Protein AF-M2AM01-F1 (afdb_monomer_lite)

Radius of gyration: 22.74 Å; chains: 1; bounding box: 69×34×62 Å

Sequence (206 aa):
MRKTTKTSKRSGQQGDDDRTKRVKARKQLRDWLTRFGKDEIKLQTEEDVKQQASHLVSLVRETHSRSSSAAHRRFKEIAAAVDDQIGLIDQSEKHMKMLFERLIRAADAEVDFKCPWDHLLMELERKPRQLTVARALWDANKDLSAEWTIPLGDFVYKVWGRDFVKTSKIRPVICKLAKFINERGVGLKIKVHDSEGVHRIDCKLT

Secondary structure (DSSP, 8-state):
---------HHHHHHHHHHHHHHHHHHHHHHHHHHHHTT-S---SHHHHHHHHHHHHHHHHHHTTT-HHHHHHHHHHHHHHHHTTTTTSSS-HHHHHHHHHHHHHHHHHTTT-S-TTGGGTGGGTT-HHHHHHHHHHHHT-TT--SEEEEEHHHHHHHHHSSS---HHHHHHHHHHHHHHHHTTT--EEEEEEEETTEEEEEEEE-

pLDDT: mean 85.24, std 14.07, range [37.03, 96.75]

Foldseek 3Di:
DDDDDDDDDPPPVVVVVLVVQLVVLVVVLVVVLVCVLVVVQAQPDLVSLVVVLVSNLVSLCSNQ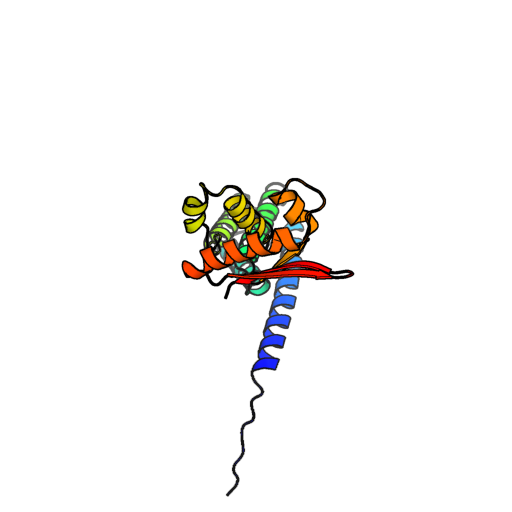VQFLLSSLVVLQVVLVSLVVCQVVHPYDNVSSVSSSVSSNVSSVVSPPLDPPCPVVLVVCPVVVLLSQLSCLVCVQPSRSGQKDKFAQQSSCCSRPVDRDDDVVVVVVSVVVSCVVCVVVPWQKDWDADDDVPDGMIMIHTD

Structure (mmCIF, N/CA/C/O backbone):
data_AF-M2AM01-F1
#
_entry.id   AF-M2AM01-F1
#
loop_
_atom_site.group_PDB
_atom_site.id
_atom_site.type_symbol
_atom_site.label_atom_id
_atom_site.label_alt_id
_atom_site.label_comp_id
_atom_site.label_asym_id
_atom_site.label_entity_id
_atom_site.label_seq_id
_atom_site.pdbx_PDB_ins_code
_atom_site.Cartn_x
_atom_site.Cartn_y
_atom_site.Cartn_z
_atom_site.occupancy
_atom_site.B_iso_or_equiv
_atom_site.auth_seq_id
_atom_site.auth_comp_id
_atom_site.auth_asym_id
_atom_site.auth_atom_id
_atom_site.pdbx_PDB_model_num
ATOM 1 N N . MET A 1 1 ? -47.008 -8.151 -33.195 1.00 38.75 1 MET A N 1
ATOM 2 C CA . MET A 1 1 ? -45.843 -8.694 -32.458 1.00 38.75 1 MET A CA 1
ATOM 3 C C . MET A 1 1 ? -44.890 -7.554 -32.103 1.00 38.75 1 MET A C 1
ATOM 5 O O . MET A 1 1 ? -44.242 -7.025 -32.993 1.00 38.75 1 MET A O 1
ATOM 9 N N . ARG A 1 2 ? -44.839 -7.120 -30.836 1.00 37.03 2 ARG A N 1
ATOM 10 C CA . ARG A 1 2 ? -43.864 -6.121 -30.356 1.00 37.03 2 ARG A CA 1
ATOM 11 C C . ARG A 1 2 ? -42.691 -6.856 -29.705 1.00 37.03 2 ARG A C 1
ATOM 13 O O . ARG A 1 2 ? -42.877 -7.490 -28.674 1.00 37.03 2 ARG A O 1
ATOM 20 N N . LYS A 1 3 ? -41.500 -6.777 -30.303 1.00 42.16 3 LYS A N 1
ATOM 21 C CA . LYS A 1 3 ? -40.235 -7.139 -29.646 1.00 42.16 3 LYS A CA 1
ATOM 22 C C . LYS A 1 3 ? -39.658 -5.873 -29.018 1.00 42.16 3 LYS A C 1
ATOM 24 O O . LYS A 1 3 ? -39.206 -4.987 -29.730 1.00 42.16 3 LYS A O 1
ATOM 29 N N . THR A 1 4 ? -39.690 -5.781 -27.693 1.00 38.41 4 THR A N 1
ATOM 30 C CA . THR A 1 4 ? -38.914 -4.794 -26.935 1.00 38.41 4 THR A CA 1
ATOM 31 C C . THR A 1 4 ? -37.532 -5.362 -26.647 1.00 38.41 4 THR A C 1
ATOM 33 O O . THR A 1 4 ? -37.384 -6.297 -25.860 1.00 38.41 4 THR A O 1
ATOM 36 N N . THR A 1 5 ? -36.517 -4.790 -27.281 1.00 38.47 5 THR A N 1
ATOM 37 C CA . THR A 1 5 ? -35.102 -5.044 -27.011 1.00 38.47 5 THR A CA 1
ATOM 38 C C . THR A 1 5 ? -34.698 -4.274 -25.749 1.00 38.47 5 THR A C 1
ATOM 40 O O . THR A 1 5 ? -34.723 -3.046 -25.732 1.00 38.47 5 THR A O 1
ATOM 43 N N . LYS A 1 6 ? -34.343 -4.984 -24.669 1.00 43.34 6 LYS A N 1
ATOM 44 C CA . LYS A 1 6 ? -33.698 -4.407 -23.476 1.00 43.34 6 LYS A CA 1
ATOM 45 C C . LYS A 1 6 ? -32.230 -4.124 -23.803 1.00 43.34 6 LYS A C 1
ATOM 47 O O . LYS A 1 6 ? -31.396 -5.024 -23.743 1.00 43.34 6 LYS A O 1
ATOM 52 N N . THR A 1 7 ? -31.907 -2.882 -24.143 1.00 39.19 7 THR A N 1
ATOM 53 C CA . THR A 1 7 ? -30.524 -2.429 -24.321 1.00 39.19 7 THR A CA 1
ATOM 54 C C . THR A 1 7 ? -29.899 -2.052 -22.976 1.00 39.19 7 THR A C 1
ATOM 56 O O . THR A 1 7 ? -30.295 -1.096 -22.315 1.00 39.19 7 THR A O 1
ATOM 59 N N . SER A 1 8 ? -28.932 -2.882 -22.581 1.00 48.72 8 SER A N 1
ATOM 60 C CA . SER A 1 8 ? -27.730 -2.605 -21.784 1.00 48.72 8 SER A CA 1
ATOM 61 C C . SER A 1 8 ? -27.538 -1.157 -21.284 1.00 48.72 8 SER A C 1
ATOM 63 O O . SER A 1 8 ? -27.202 -0.265 -22.059 1.00 48.72 8 SER A O 1
ATOM 65 N N . LYS A 1 9 ? -27.688 -0.938 -19.967 1.00 40.75 9 LYS A N 1
ATOM 66 C CA . LYS A 1 9 ? -27.331 0.314 -19.251 1.00 40.75 9 LYS A CA 1
ATOM 67 C C . LYS A 1 9 ? -26.493 0.099 -17.973 1.00 40.75 9 LYS A C 1
ATOM 69 O O . LYS A 1 9 ? -26.302 1.024 -17.196 1.00 40.75 9 LYS A O 1
ATOM 74 N N . ARG A 1 10 ? -25.992 -1.115 -17.713 1.00 49.16 10 ARG A N 1
ATOM 75 C CA . ARG A 1 10 ? -25.557 -1.515 -16.356 1.00 49.16 10 ARG A CA 1
ATOM 76 C C . ARG A 1 10 ? -24.123 -1.130 -15.955 1.00 49.16 10 ARG A C 1
ATOM 78 O O . ARG A 1 10 ? -23.871 -0.980 -14.768 1.00 49.16 10 ARG A O 1
ATOM 85 N N . SER A 1 11 ? -23.195 -0.947 -16.895 1.00 46.88 11 SER A N 1
ATOM 86 C CA . SER A 1 11 ? -21.769 -0.750 -16.566 1.00 46.88 11 SER A CA 1
ATOM 87 C C . SER A 1 11 ? -21.398 0.682 -16.154 1.00 46.88 11 SER A C 1
ATOM 89 O O . SER A 1 11 ? -20.508 0.854 -15.327 1.00 46.88 11 SER A O 1
ATOM 91 N N . GLY A 1 12 ? -22.084 1.704 -16.681 1.00 45.62 12 GLY A N 1
ATOM 92 C CA . GLY A 1 12 ? -21.829 3.113 -16.336 1.00 45.62 12 GLY A CA 1
ATOM 93 C C . GLY A 1 12 ? -22.361 3.508 -14.954 1.00 45.62 12 GLY A C 1
ATOM 94 O O . GLY A 1 12 ? -21.645 4.127 -14.175 1.00 45.62 12 GLY A O 1
ATOM 95 N N . GLN A 1 13 ? -23.578 3.068 -14.612 1.00 53.41 13 GLN A N 1
ATOM 96 C CA . GLN A 1 13 ? -24.197 3.355 -13.308 1.00 53.41 13 GLN A CA 1
ATOM 97 C C . GLN A 1 13 ? -23.422 2.740 -12.137 1.00 53.41 13 GLN A C 1
ATOM 99 O O . GLN A 1 13 ? -23.226 3.392 -11.119 1.00 53.41 13 GLN A O 1
ATOM 104 N N . GLN A 1 14 ? -22.909 1.517 -12.297 1.00 50.94 14 GLN A N 1
ATOM 105 C CA . GLN A 1 14 ? -22.174 0.833 -11.231 1.00 50.94 14 GLN A CA 1
ATOM 106 C C . GLN A 1 14 ? -20.832 1.519 -10.903 1.00 50.94 14 GLN A C 1
ATOM 108 O O . GLN A 1 14 ? -20.429 1.578 -9.744 1.00 50.94 14 GLN A O 1
ATOM 113 N N . GLY A 1 15 ? -20.159 2.096 -11.907 1.00 55.88 15 GLY A N 1
ATOM 114 C CA . GLY A 1 15 ? -18.921 2.855 -11.707 1.00 55.88 15 GLY A CA 1
ATOM 115 C C . GLY A 1 15 ? -19.125 4.189 -10.976 1.00 55.88 15 GLY A C 1
ATOM 116 O O . GLY A 1 15 ? -18.291 4.560 -10.142 1.00 55.88 15 GLY A O 1
ATOM 117 N N . ASP A 1 16 ? -20.231 4.883 -11.255 1.00 64.31 16 ASP A N 1
ATOM 118 C CA . ASP A 1 16 ? -20.599 6.135 -10.580 1.00 64.31 16 ASP A CA 1
ATOM 119 C C . ASP A 1 16 ? -21.075 5.899 -9.137 1.00 64.31 16 ASP A C 1
ATOM 121 O O . ASP A 1 16 ? -20.702 6.656 -8.230 1.00 64.31 16 ASP A O 1
ATOM 125 N N . ASP A 1 17 ? -21.793 4.802 -8.888 1.00 71.38 17 ASP A N 1
ATOM 126 C CA . ASP A 1 17 ? -22.219 4.401 -7.543 1.00 71.38 17 ASP A CA 1
ATOM 127 C C . ASP A 1 17 ? -21.016 4.051 -6.648 1.00 71.38 17 ASP A C 1
ATOM 129 O O . ASP A 1 17 ? -20.905 4.551 -5.524 1.00 71.38 17 ASP A O 1
ATOM 133 N N . ASP A 1 18 ? -20.052 3.273 -7.155 1.00 68.56 18 ASP A N 1
ATOM 134 C CA . ASP A 1 18 ? -18.827 2.905 -6.424 1.00 68.56 18 ASP A CA 1
ATOM 135 C C . ASP A 1 18 ? -17.913 4.110 -6.156 1.00 68.56 18 ASP A C 1
ATOM 137 O O . ASP A 1 18 ? -17.186 4.176 -5.156 1.00 68.56 18 ASP A O 1
ATOM 141 N N . ARG A 1 19 ? -17.907 5.097 -7.057 1.00 72.62 19 ARG A N 1
ATOM 142 C CA . ARG A 1 19 ? -17.187 6.357 -6.839 1.00 72.62 19 ARG A CA 1
ATOM 143 C C . ARG A 1 19 ? -17.851 7.183 -5.740 1.00 72.62 19 ARG A C 1
ATOM 145 O O . ARG A 1 19 ? -17.149 7.670 -4.853 1.00 72.62 19 ARG A O 1
ATOM 152 N N . THR A 1 20 ? -19.173 7.311 -5.772 1.00 84.06 20 THR A N 1
ATOM 153 C CA . THR A 1 20 ? -19.947 8.089 -4.793 1.00 84.06 20 THR A CA 1
ATOM 154 C C . THR A 1 20 ? -19.820 7.498 -3.389 1.00 84.06 20 THR A C 1
ATOM 156 O O . THR A 1 20 ? -19.534 8.225 -2.433 1.00 84.06 20 THR A O 1
ATOM 159 N N . LYS A 1 21 ? -19.915 6.169 -3.274 1.00 80.81 21 LYS A N 1
ATOM 160 C CA . LYS A 1 21 ? -19.670 5.418 -2.034 1.00 80.81 21 LYS A CA 1
ATOM 161 C C . LYS A 1 21 ? -18.296 5.700 -1.435 1.00 80.81 21 LYS A C 1
ATOM 163 O O . LYS A 1 21 ? -18.196 6.105 -0.280 1.00 80.81 21 LYS A O 1
ATOM 168 N N . ARG A 1 22 ? -17.235 5.622 -2.247 1.00 82.38 22 ARG A N 1
ATOM 169 C CA . ARG A 1 22 ? -15.862 5.933 -1.810 1.00 82.38 22 ARG A CA 1
ATOM 170 C C . ARG A 1 22 ? -15.695 7.360 -1.306 1.00 82.38 22 ARG A C 1
ATOM 172 O O . ARG A 1 22 ? -15.017 7.582 -0.307 1.00 82.38 22 ARG A O 1
ATOM 179 N N . VAL A 1 23 ? -16.288 8.338 -1.990 1.00 82.88 23 VAL A N 1
ATOM 180 C CA . VAL A 1 23 ? -16.220 9.746 -1.565 1.00 82.88 23 VAL A CA 1
ATOM 181 C C . VAL A 1 23 ? -16.919 9.935 -0.217 1.00 82.88 23 VAL A C 1
ATOM 183 O O . VAL A 1 23 ? -16.373 10.600 0.665 1.00 82.88 23 VAL A O 1
ATOM 186 N N . LYS A 1 24 ? -18.084 9.305 -0.029 1.00 91.62 24 LYS A N 1
ATOM 187 C CA . LYS A 1 24 ? -18.820 9.336 1.238 1.00 91.62 24 LYS A CA 1
ATOM 188 C C . LYS A 1 24 ? -18.035 8.662 2.367 1.00 91.62 24 LYS A C 1
ATOM 190 O O . LYS A 1 24 ? -17.863 9.284 3.413 1.00 91.62 24 LYS A O 1
ATOM 195 N N . ALA A 1 25 ? -17.492 7.467 2.131 1.00 87.94 25 ALA A N 1
ATOM 196 C CA . ALA A 1 25 ? -16.698 6.733 3.114 1.00 87.94 25 ALA A CA 1
ATOM 197 C C . ALA A 1 25 ? -15.449 7.521 3.548 1.00 87.94 25 ALA A C 1
ATOM 199 O O . ALA A 1 25 ? -15.175 7.647 4.739 1.00 87.94 25 ALA A O 1
ATOM 200 N N . ARG A 1 26 ? -14.748 8.163 2.600 1.00 90.31 26 ARG A N 1
ATOM 201 C CA . ARG A 1 26 ? -13.617 9.062 2.898 1.00 90.31 26 ARG A CA 1
ATOM 202 C C . ARG A 1 26 ? -14.010 10.239 3.778 1.00 90.31 26 ARG A C 1
ATOM 204 O O . ARG A 1 26 ? -13.248 10.614 4.667 1.00 90.31 26 ARG A O 1
ATOM 211 N N . LYS A 1 27 ? -15.166 10.854 3.510 1.00 93.56 27 LYS A N 1
ATOM 212 C CA . LYS A 1 27 ? -15.674 11.960 4.327 1.00 93.56 27 LYS A CA 1
ATOM 213 C C . LYS A 1 27 ? -15.965 11.474 5.747 1.00 93.56 27 LYS A C 1
ATOM 215 O O . LYS A 1 27 ? -15.405 12.027 6.682 1.00 93.56 27 LYS A O 1
ATOM 220 N N . GLN A 1 28 ? -16.726 10.390 5.882 1.00 94.25 28 GLN A N 1
ATOM 221 C CA . GLN A 1 28 ? -17.071 9.804 7.179 1.00 94.25 28 GLN A CA 1
ATOM 222 C C . GLN A 1 28 ? -15.835 9.386 7.982 1.00 94.25 28 GLN A C 1
ATOM 224 O O . GLN A 1 28 ? -15.793 9.614 9.183 1.00 94.25 28 GLN A O 1
ATOM 229 N N . LEU A 1 29 ? -14.802 8.850 7.326 1.00 93.38 29 LEU A N 1
ATOM 230 C CA . LEU A 1 29 ? -13.554 8.473 7.988 1.00 93.38 29 LEU A CA 1
ATOM 231 C C . LEU A 1 29 ? -12.798 9.688 8.550 1.00 93.38 29 LEU A C 1
ATOM 233 O O . LEU A 1 29 ? -12.264 9.627 9.654 1.00 93.38 29 LEU A O 1
ATOM 237 N N . ARG A 1 30 ? -12.752 10.801 7.806 1.00 93.38 30 ARG A N 1
ATOM 238 C CA . ARG A 1 30 ? -12.149 12.058 8.291 1.00 93.38 30 ARG A CA 1
ATOM 239 C C . ARG A 1 30 ? -12.959 12.682 9.421 1.00 93.38 30 ARG A C 1
ATOM 241 O O . ARG A 1 30 ? -12.375 13.150 10.397 1.00 93.38 30 ARG A O 1
ATOM 248 N N . ASP A 1 31 ? -14.281 12.670 9.283 1.00 95.62 31 ASP A N 1
ATOM 249 C CA . ASP A 1 31 ? -15.193 13.171 10.306 1.00 95.62 31 ASP A CA 1
ATOM 250 C C . ASP A 1 31 ? -15.015 12.355 11.596 1.00 95.62 31 ASP A C 1
ATOM 252 O O . ASP A 1 31 ? -14.878 12.935 12.668 1.00 95.62 31 ASP A O 1
ATOM 256 N N . TRP A 1 32 ? -14.906 11.025 11.495 1.00 95.88 32 TRP A N 1
ATOM 257 C CA . TRP A 1 32 ? -14.636 10.151 12.638 1.00 95.88 32 TRP A CA 1
ATOM 258 C C . TRP A 1 32 ? -13.328 10.512 13.347 1.00 95.88 32 TRP A C 1
ATOM 260 O O . TRP A 1 32 ? -13.350 10.752 14.549 1.00 95.88 32 TRP A O 1
ATOM 270 N N . LEU A 1 33 ? -12.210 10.629 12.616 1.00 93.12 33 LEU A N 1
ATOM 271 C CA . LEU A 1 33 ? -10.901 10.968 13.201 1.00 93.12 33 LEU A CA 1
ATOM 272 C C . LEU A 1 33 ? -10.926 12.314 13.935 1.00 93.12 33 LEU A C 1
ATOM 274 O O . LEU A 1 33 ? -10.353 12.452 15.012 1.00 93.12 33 LEU A O 1
ATOM 278 N N . THR A 1 34 ? -11.631 13.294 13.367 1.00 93.19 34 THR A N 1
ATOM 279 C CA . THR A 1 34 ? -11.773 14.627 13.963 1.00 93.19 34 THR A CA 1
ATOM 280 C C . THR A 1 34 ? -12.579 14.569 15.257 1.00 93.19 34 THR A C 1
ATOM 282 O O . THR A 1 34 ? -12.203 15.185 16.248 1.00 93.19 34 THR A O 1
ATOM 285 N N . ARG A 1 35 ? -13.690 13.827 15.256 1.00 93.31 35 ARG A N 1
ATOM 286 C CA . ARG A 1 35 ? -14.561 13.670 16.427 1.00 93.31 35 ARG A CA 1
ATOM 287 C C . ARG A 1 35 ? -13.896 12.843 17.526 1.00 93.31 35 ARG A C 1
ATOM 289 O O . ARG A 1 35 ? -14.055 13.165 18.696 1.00 93.31 35 ARG A O 1
ATOM 296 N N . PHE A 1 36 ? -13.119 11.826 17.156 1.00 91.12 36 PHE A N 1
ATOM 297 C CA . PHE A 1 36 ? -12.339 11.025 18.098 1.00 91.12 36 PHE A CA 1
ATOM 298 C C . PHE A 1 36 ? -11.289 11.877 18.827 1.00 91.12 36 PHE A C 1
ATOM 300 O O . PHE A 1 36 ? -11.276 11.893 20.050 1.00 91.12 36 PHE A O 1
ATOM 307 N N . GLY A 1 37 ? -10.492 12.672 18.099 1.00 87.44 37 GLY A N 1
ATOM 308 C CA . GLY A 1 37 ? -9.492 13.565 18.709 1.00 87.44 37 GLY A CA 1
ATOM 309 C C . GLY A 1 37 ? -10.079 14.736 19.512 1.00 87.44 37 GLY A C 1
ATOM 310 O O . GLY A 1 37 ? -9.387 15.335 20.326 1.00 87.44 37 GLY A O 1
ATOM 311 N N . LYS A 1 38 ? -11.360 15.066 19.308 1.00 89.25 38 LYS A N 1
ATOM 312 C CA . LYS A 1 38 ? -12.119 16.017 20.141 1.00 89.25 38 LYS A CA 1
ATOM 313 C C . LYS A 1 38 ? -12.828 15.358 21.325 1.00 89.25 38 LYS A C 1
ATOM 315 O O . LYS A 1 38 ? -13.618 16.020 21.990 1.00 89.25 38 LYS A O 1
ATOM 320 N N . ASP A 1 39 ? -12.592 14.066 21.550 1.00 86.75 39 ASP A N 1
ATOM 321 C CA . ASP A 1 39 ? -13.214 13.288 22.621 1.00 86.75 39 ASP A CA 1
ATOM 322 C C . ASP A 1 39 ? -14.763 13.220 22.535 1.00 86.75 39 ASP A C 1
ATOM 324 O O . ASP A 1 39 ? -15.475 12.989 23.511 1.00 86.75 39 ASP A O 1
ATOM 328 N N . GLU A 1 40 ? -15.319 13.375 21.326 1.00 89.81 40 GLU A N 1
ATOM 329 C CA . GLU A 1 40 ? -16.765 13.274 21.071 1.00 89.81 40 GLU A CA 1
ATOM 330 C C . GLU A 1 40 ? -17.241 11.823 20.878 1.00 89.81 40 GLU A C 1
ATOM 332 O O . GLU A 1 40 ? -18.443 11.547 20.885 1.00 89.81 40 GLU A O 1
ATOM 337 N N . ILE A 1 41 ? -16.316 10.888 20.645 1.00 89.06 41 ILE A N 1
ATOM 338 C CA . ILE A 1 41 ? -16.606 9.463 20.441 1.00 89.06 41 ILE A CA 1
ATOM 339 C C . ILE A 1 41 ? -16.185 8.711 21.694 1.00 89.06 41 ILE A C 1
ATOM 341 O O . ILE A 1 41 ? -15.014 8.386 21.840 1.00 89.06 41 ILE A O 1
ATOM 345 N N . LYS A 1 42 ? -17.131 8.422 22.587 1.00 88.06 42 LYS A N 1
ATOM 346 C CA . LYS A 1 42 ? -16.851 7.764 23.868 1.00 88.06 42 LYS A CA 1
ATOM 347 C C . LYS A 1 42 ? -16.794 6.240 23.728 1.00 88.06 42 LYS A C 1
ATOM 349 O O . LYS A 1 42 ? -17.733 5.624 23.232 1.00 88.06 42 LYS A O 1
ATOM 354 N N . LEU A 1 43 ? -15.703 5.639 24.204 1.00 89.75 43 LEU A N 1
ATOM 355 C CA . LEU A 1 43 ? -15.510 4.188 24.288 1.00 89.75 43 LEU A CA 1
ATOM 356 C C . LEU A 1 43 ? -15.695 3.723 25.743 1.00 89.75 43 LEU A C 1
ATOM 358 O O . LEU A 1 43 ? -14.726 3.599 26.496 1.00 89.75 43 LEU A O 1
ATOM 362 N N . GLN A 1 44 ? -16.944 3.520 26.171 1.00 88.31 44 GLN A N 1
ATOM 363 C CA . GLN A 1 44 ? -17.266 3.174 27.566 1.00 88.31 44 GLN A CA 1
ATOM 364 C C . GLN A 1 44 ? -17.356 1.667 27.800 1.00 88.31 44 GLN A C 1
ATOM 366 O O . GLN A 1 44 ? -17.114 1.204 28.912 1.00 88.31 44 GLN A O 1
ATOM 371 N N . THR A 1 45 ? -17.677 0.905 26.759 1.00 93.38 45 THR A N 1
ATOM 372 C CA . THR A 1 45 ? -17.844 -0.546 26.816 1.00 93.38 45 THR A CA 1
ATOM 373 C C . THR A 1 45 ? -17.044 -1.247 25.721 1.00 93.38 45 THR A C 1
ATOM 375 O O . THR A 1 45 ? -16.672 -0.663 24.701 1.00 93.38 45 THR A O 1
ATOM 378 N N . GLU A 1 46 ? -16.811 -2.548 25.897 1.00 92.50 46 GLU A N 1
ATOM 379 C CA . GLU A 1 46 ? -16.188 -3.370 24.854 1.00 92.50 46 GLU A CA 1
ATOM 380 C C . GLU A 1 46 ? -17.060 -3.470 23.588 1.00 92.50 46 GLU A C 1
ATOM 382 O O . GLU A 1 46 ? -16.534 -3.646 22.484 1.00 92.50 46 GLU A O 1
ATOM 387 N N . GLU A 1 47 ? -18.381 -3.319 23.726 1.00 92.25 47 GLU A N 1
ATOM 388 C CA . GLU A 1 47 ? -19.303 -3.285 22.590 1.00 92.25 47 GLU A CA 1
ATOM 389 C C . GLU A 1 47 ? -19.154 -1.980 21.795 1.00 92.25 47 GLU A C 1
ATOM 391 O O . GLU A 1 47 ? -19.103 -2.038 20.566 1.00 92.25 47 GLU A O 1
ATOM 396 N N . ASP A 1 48 ? -18.947 -0.833 22.455 1.00 91.56 48 ASP A N 1
ATOM 397 C CA . ASP A 1 48 ? -18.635 0.431 21.767 1.00 91.56 48 ASP A CA 1
ATOM 398 C C . ASP A 1 48 ? -17.360 0.288 20.933 1.00 91.56 48 ASP A C 1
ATOM 400 O O . ASP A 1 48 ? -17.333 0.633 19.750 1.00 91.56 48 ASP A O 1
ATOM 404 N N . VAL A 1 49 ? -16.313 -0.304 21.519 1.00 93.25 49 VAL A N 1
ATOM 405 C CA . VAL A 1 49 ? -15.052 -0.582 20.816 1.00 93.25 49 VAL A CA 1
ATOM 406 C C . VAL A 1 49 ? -15.294 -1.457 19.589 1.00 93.25 49 VAL A C 1
ATOM 408 O O . VAL A 1 49 ? -14.781 -1.173 18.505 1.00 93.25 49 VAL A O 1
ATOM 411 N N . LYS A 1 50 ? -16.087 -2.523 19.727 1.00 90.94 50 LYS A N 1
ATOM 412 C CA . LYS A 1 50 ? -16.405 -3.433 18.623 1.00 90.94 50 LYS A CA 1
ATOM 413 C C . LYS A 1 50 ? -17.191 -2.730 17.514 1.00 90.94 50 LYS A C 1
ATOM 415 O O . LYS A 1 50 ? -16.885 -2.950 16.338 1.00 90.94 50 LYS A O 1
ATOM 420 N N . GLN A 1 51 ? -18.163 -1.890 17.863 1.00 92.69 51 GLN A N 1
ATOM 421 C CA . GLN A 1 51 ? -18.955 -1.121 16.904 1.00 92.69 51 GLN A CA 1
ATOM 422 C C . GLN A 1 51 ? -18.092 -0.103 16.155 1.00 92.69 51 GLN A C 1
ATOM 424 O O . GLN A 1 51 ? -18.113 -0.085 14.923 1.00 92.69 51 GLN A O 1
ATOM 429 N N . GLN A 1 52 ? -17.274 0.678 16.868 1.00 94.75 52 GLN A N 1
ATOM 430 C CA . GLN A 1 52 ? -16.379 1.660 16.249 1.00 94.75 52 GLN A CA 1
ATOM 431 C C . GLN A 1 52 ? -15.320 0.989 15.368 1.00 94.75 52 GLN A C 1
ATOM 433 O O . GLN A 1 52 ? -15.123 1.404 14.226 1.00 94.75 52 GLN A O 1
ATOM 438 N N . ALA A 1 53 ? -14.704 -0.101 15.836 1.00 92.38 53 ALA A N 1
ATOM 439 C CA . ALA A 1 53 ? -13.757 -0.872 15.035 1.00 92.38 53 ALA A CA 1
ATOM 440 C C . ALA A 1 53 ? -14.411 -1.404 13.750 1.00 92.38 53 ALA A C 1
ATOM 442 O O . ALA A 1 53 ? -13.864 -1.238 12.663 1.00 92.38 53 ALA A O 1
ATOM 443 N N . SER A 1 54 ? -15.607 -1.995 13.846 1.00 90.19 54 SER A N 1
ATOM 444 C CA . SER A 1 54 ? -16.327 -2.527 12.679 1.00 90.19 54 SER A CA 1
ATOM 445 C C . SER A 1 54 ? -16.697 -1.424 11.686 1.00 90.19 54 SER A C 1
ATOM 447 O O . SER A 1 54 ? -16.557 -1.601 10.474 1.00 90.19 54 SER A O 1
ATOM 449 N N . HIS A 1 55 ? -17.120 -0.263 12.193 1.00 93.62 55 HIS A N 1
ATOM 450 C CA . HIS A 1 55 ? -17.428 0.902 11.374 1.00 93.62 55 HIS A CA 1
ATOM 451 C C . HIS A 1 55 ? -16.192 1.408 10.619 1.00 93.62 55 HIS A C 1
ATOM 453 O O . HIS A 1 55 ? -16.237 1.554 9.397 1.00 93.62 55 HIS A O 1
ATOM 459 N N . LEU A 1 56 ? -15.068 1.596 11.317 1.00 94.25 56 LEU A N 1
ATOM 460 C CA . LEU A 1 56 ? -13.797 1.999 10.714 1.00 94.25 56 LEU A CA 1
ATOM 461 C C . LEU A 1 56 ? -13.307 0.992 9.673 1.00 94.25 56 LEU A C 1
ATOM 463 O O . LEU A 1 56 ? -12.904 1.391 8.581 1.00 94.25 56 LEU A O 1
ATOM 467 N N . VAL A 1 57 ? -13.405 -0.307 9.968 1.00 90.81 57 VAL A N 1
ATOM 468 C CA . VAL A 1 57 ? -13.076 -1.380 9.020 1.00 90.81 57 VAL A CA 1
ATOM 469 C C . VAL A 1 57 ? -13.896 -1.275 7.745 1.00 90.81 57 VAL A C 1
ATOM 471 O O . VAL A 1 57 ? -13.328 -1.309 6.652 1.00 90.81 57 VAL A O 1
ATOM 474 N N . SER A 1 58 ? -15.207 -1.072 7.866 1.00 89.50 58 SER A N 1
ATOM 475 C CA . SER A 1 58 ? -16.074 -0.861 6.707 1.00 89.50 58 SER A CA 1
ATOM 476 C C . SER A 1 58 ? -15.655 0.369 5.900 1.00 89.50 58 SER A C 1
ATOM 478 O O . SER A 1 58 ? -15.509 0.279 4.684 1.00 89.50 58 SER A O 1
ATOM 480 N N . LEU A 1 59 ? -15.417 1.509 6.556 1.00 92.31 59 LEU A N 1
ATOM 481 C CA . LEU A 1 59 ? -15.062 2.761 5.881 1.00 92.31 59 LEU A CA 1
ATOM 482 C C . LEU A 1 59 ? -13.720 2.681 5.150 1.00 92.31 59 LEU A C 1
ATOM 484 O O . LEU A 1 59 ? -13.595 3.179 4.026 1.00 92.31 59 LEU A O 1
ATOM 488 N N . VAL A 1 60 ? -12.712 2.065 5.770 1.00 90.31 60 VAL A N 1
ATOM 489 C CA . VAL A 1 60 ? -11.384 1.885 5.174 1.00 90.31 60 VAL A CA 1
ATOM 490 C C . VAL A 1 60 ? -11.467 0.948 3.973 1.00 90.31 60 VAL A C 1
ATOM 492 O O . VAL A 1 60 ? -10.987 1.308 2.896 1.00 90.31 60 VAL A O 1
ATOM 495 N N . ARG A 1 61 ? -12.140 -0.200 4.110 1.00 86.12 61 ARG A N 1
ATOM 496 C CA . ARG A 1 61 ? -12.338 -1.148 3.002 1.00 86.12 61 ARG A CA 1
ATOM 497 C C . ARG A 1 61 ? -13.152 -0.553 1.868 1.00 86.12 61 ARG A C 1
ATOM 499 O O . ARG A 1 61 ? -12.821 -0.770 0.713 1.00 86.12 61 ARG A O 1
ATOM 506 N N . GLU A 1 62 ? -14.178 0.237 2.159 1.00 83.31 62 GLU A N 1
ATOM 507 C CA . GLU A 1 62 ? -14.963 0.902 1.119 1.00 83.31 62 GLU A CA 1
ATOM 508 C C . GLU A 1 62 ? -14.110 1.946 0.386 1.00 83.31 62 GLU A C 1
ATOM 510 O O . GLU A 1 62 ? -14.033 1.930 -0.846 1.00 83.31 62 GLU A O 1
ATOM 515 N N . THR A 1 63 ? -13.371 2.772 1.138 1.00 84.31 63 THR A N 1
ATOM 516 C CA . THR A 1 63 ? -12.439 3.788 0.618 1.00 84.31 63 THR A CA 1
ATOM 517 C C . THR A 1 63 ? -11.353 3.193 -0.280 1.00 84.31 63 THR A C 1
ATOM 519 O O . THR A 1 63 ? -11.024 3.769 -1.325 1.00 84.31 63 THR A O 1
ATOM 522 N N . HIS A 1 64 ? -10.806 2.049 0.127 1.00 80.94 64 HIS A N 1
ATOM 523 C CA . HIS A 1 64 ? -9.686 1.361 -0.507 1.00 80.94 64 HIS A CA 1
ATOM 524 C C . HIS A 1 64 ? -10.104 0.019 -1.120 1.00 80.94 64 HIS A C 1
ATOM 526 O O . HIS A 1 64 ? -9.289 -0.883 -1.262 1.00 80.94 64 HIS A O 1
ATOM 532 N N . SER A 1 65 ? -11.352 -0.091 -1.578 1.00 70.50 65 SER A N 1
ATOM 533 C CA . SER A 1 65 ? -11.959 -1.328 -2.114 1.00 70.50 65 SER A CA 1
ATOM 534 C C . SER A 1 65 ? -11.214 -1.968 -3.287 1.00 70.50 65 SER A C 1
ATOM 536 O O . SER A 1 65 ? -11.465 -3.117 -3.631 1.00 70.50 65 SER A O 1
ATOM 538 N N . ARG A 1 66 ? -10.294 -1.230 -3.914 1.00 66.50 66 ARG A N 1
ATOM 539 C CA . ARG A 1 66 ? -9.457 -1.692 -5.030 1.00 66.50 66 ARG A CA 1
ATOM 540 C C . ARG A 1 66 ? -7.999 -1.963 -4.644 1.00 66.50 66 ARG A C 1
ATOM 542 O O . ARG A 1 66 ? -7.200 -2.272 -5.518 1.00 66.50 66 ARG A O 1
ATOM 549 N N . SER A 1 67 ? -7.632 -1.771 -3.379 1.00 67.62 67 SER A N 1
ATOM 550 C CA . SER A 1 67 ? -6.257 -1.875 -2.888 1.00 67.62 67 SER A CA 1
ATOM 551 C C . SER A 1 67 ? -6.271 -2.255 -1.406 1.00 67.62 67 SER A C 1
ATOM 553 O O . SER A 1 67 ? -6.344 -1.403 -0.519 1.00 67.62 67 SER A O 1
ATOM 555 N N . SER A 1 68 ? -6.183 -3.561 -1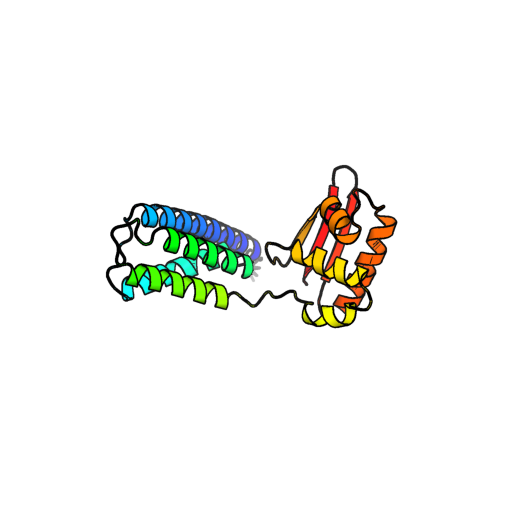.146 1.00 71.44 68 SER A N 1
ATOM 556 C CA . SER A 1 68 ? -6.094 -4.111 0.214 1.00 71.44 68 SER A CA 1
ATOM 557 C C . SER A 1 68 ? -4.846 -3.593 0.944 1.00 71.44 68 SER A C 1
ATOM 559 O O . SER A 1 68 ? -4.865 -3.320 2.132 1.00 71.44 68 SER A O 1
ATOM 561 N N 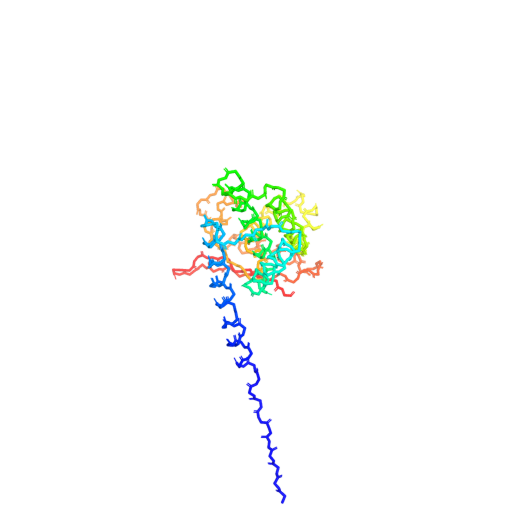. SER A 1 69 ? -3.782 -3.257 0.222 1.00 67.19 69 SER A N 1
ATOM 562 C CA . SER A 1 69 ? -2.589 -2.618 0.783 1.00 67.19 69 SER A CA 1
ATOM 563 C C . SER A 1 69 ? -2.757 -1.155 1.196 1.00 67.19 69 SER A C 1
ATOM 565 O O . SER A 1 69 ? -2.164 -0.710 2.182 1.00 67.19 69 SER A O 1
ATOM 567 N N . ALA A 1 70 ? -3.530 -0.369 0.445 1.00 77.44 70 ALA A N 1
ATOM 568 C CA . ALA A 1 70 ? -3.904 0.968 0.869 1.00 77.44 70 ALA A CA 1
ATOM 569 C C . ALA A 1 70 ? -4.860 0.886 2.063 1.00 77.44 70 ALA A C 1
ATOM 571 O O . ALA A 1 70 ? -4.728 1.695 2.975 1.00 77.44 70 ALA A O 1
ATOM 572 N N . ALA A 1 71 ? -5.728 -0.133 2.120 1.00 83.62 71 ALA A N 1
ATOM 573 C CA . ALA A 1 71 ? -6.502 -0.442 3.320 1.00 83.62 71 ALA A CA 1
ATOM 574 C C . ALA A 1 71 ? -5.586 -0.802 4.507 1.00 83.62 71 ALA A C 1
ATOM 576 O O . ALA A 1 71 ? -5.715 -0.191 5.561 1.00 83.62 71 ALA A O 1
ATOM 577 N N . HIS A 1 72 ? -4.599 -1.688 4.324 1.00 84.94 72 HIS A N 1
ATOM 578 C CA . HIS A 1 72 ? -3.605 -2.080 5.332 1.00 84.94 72 HIS A CA 1
ATOM 579 C C . HIS A 1 72 ? -2.867 -0.873 5.917 1.00 84.94 72 HIS A C 1
ATOM 581 O O . HIS A 1 72 ? -2.842 -0.678 7.132 1.00 84.94 72 HIS A O 1
ATOM 587 N N . ARG A 1 73 ? -2.274 -0.033 5.055 1.00 84.50 73 ARG A N 1
ATOM 588 C CA . ARG A 1 73 ? -1.574 1.181 5.502 1.00 84.50 73 ARG A CA 1
ATOM 589 C C . ARG A 1 73 ? -2.527 2.130 6.207 1.00 84.50 73 ARG A C 1
ATOM 591 O O . ARG A 1 73 ? -2.189 2.634 7.271 1.00 84.50 73 ARG A O 1
ATOM 598 N N . ARG A 1 74 ? -3.740 2.304 5.678 1.00 92.00 74 ARG A N 1
ATOM 599 C CA . ARG A 1 74 ? -4.727 3.179 6.301 1.00 92.00 74 ARG A CA 1
ATOM 600 C C . ARG A 1 74 ? -5.174 2.673 7.672 1.00 92.00 74 ARG A C 1
ATOM 602 O O . ARG A 1 74 ? -5.350 3.485 8.572 1.00 92.00 74 ARG A O 1
ATOM 609 N N . PHE A 1 75 ? -5.307 1.362 7.858 1.00 93.50 75 PHE A N 1
ATOM 610 C CA . PHE A 1 75 ? -5.561 0.774 9.171 1.00 93.50 75 PHE A CA 1
ATOM 611 C C . PHE A 1 75 ? -4.439 1.077 10.159 1.00 93.50 75 PHE A C 1
ATOM 613 O O . PHE A 1 75 ? -4.732 1.512 11.269 1.00 93.50 75 PHE A O 1
ATOM 620 N N . LYS A 1 76 ? -3.174 0.930 9.748 1.00 92.25 76 LYS A N 1
ATOM 621 C CA . LYS A 1 76 ? -2.019 1.270 10.592 1.00 92.25 76 LYS A CA 1
ATOM 622 C C . LYS A 1 76 ? -1.942 2.759 10.927 1.00 92.25 76 LYS A C 1
ATOM 624 O O . LYS A 1 76 ? -1.660 3.093 12.068 1.00 92.25 76 LYS A O 1
ATOM 629 N N . GLU A 1 77 ? -2.236 3.641 9.974 1.00 93.31 77 GLU A N 1
ATOM 630 C CA . GLU A 1 77 ? -2.296 5.092 10.212 1.00 93.31 77 GLU A CA 1
ATOM 631 C C . GLU A 1 77 ? -3.375 5.461 11.235 1.00 93.31 77 GLU A C 1
ATOM 633 O O . GLU A 1 77 ? -3.133 6.273 12.121 1.00 93.31 77 GLU A O 1
ATOM 638 N N . ILE A 1 78 ? -4.568 4.868 11.127 1.00 94.44 78 ILE A N 1
ATOM 639 C CA . ILE A 1 78 ? -5.652 5.120 12.086 1.00 94.44 78 ILE A CA 1
ATOM 640 C C . ILE A 1 78 ? -5.298 4.528 13.449 1.00 94.44 78 ILE A C 1
ATOM 642 O O . ILE A 1 78 ? -5.551 5.171 14.458 1.00 94.44 78 ILE A O 1
ATOM 646 N N . ALA A 1 79 ? -4.701 3.333 13.488 1.00 94.44 79 ALA A N 1
ATOM 647 C CA . ALA A 1 79 ? -4.242 2.728 14.731 1.00 94.44 79 ALA A CA 1
ATOM 648 C C . ALA A 1 79 ? -3.209 3.628 15.427 1.00 94.44 79 ALA A C 1
ATOM 650 O O . ALA A 1 79 ? -3.396 3.950 16.591 1.00 94.44 79 ALA A O 1
ATOM 651 N N . ALA A 1 80 ? -2.198 4.118 14.705 1.00 92.69 80 ALA A N 1
ATOM 652 C CA . ALA A 1 80 ? -1.224 5.069 15.241 1.00 92.69 80 ALA A CA 1
ATOM 653 C C . ALA A 1 80 ? -1.895 6.350 15.762 1.00 92.69 80 ALA A C 1
ATOM 655 O O . ALA A 1 80 ? -1.615 6.775 16.871 1.00 92.69 80 ALA A O 1
ATOM 656 N N . ALA A 1 81 ? -2.861 6.907 15.023 1.00 92.31 81 ALA A N 1
ATOM 657 C CA . ALA A 1 81 ? -3.608 8.074 15.487 1.00 92.31 81 ALA A CA 1
ATOM 658 C C . ALA A 1 81 ? -4.448 7.796 16.748 1.00 92.31 81 ALA A C 1
ATOM 660 O O . ALA A 1 81 ? -4.675 8.712 17.526 1.00 92.31 81 ALA A O 1
ATOM 661 N N . VAL A 1 82 ? -4.936 6.567 16.951 1.00 92.00 82 VAL A N 1
ATOM 662 C CA . VAL A 1 82 ? -5.611 6.168 18.198 1.00 92.00 82 VAL A CA 1
ATOM 663 C C . VAL A 1 82 ? -4.601 6.045 19.338 1.00 92.00 82 VAL A C 1
ATOM 665 O O . VAL A 1 82 ? -4.880 6.531 20.428 1.00 92.00 82 VAL A O 1
ATOM 668 N N . ASP A 1 83 ? -3.445 5.435 19.079 1.00 92.38 83 ASP A N 1
ATOM 669 C CA . ASP A 1 83 ? -2.357 5.261 20.049 1.00 92.38 83 ASP A CA 1
ATOM 670 C C . ASP A 1 83 ? -1.809 6.611 20.533 1.00 92.38 83 ASP A C 1
ATOM 672 O O . ASP A 1 83 ? -1.702 6.839 21.733 1.00 92.38 83 ASP A O 1
ATOM 676 N N . ASP A 1 84 ? -1.605 7.561 19.616 1.00 90.94 84 ASP A N 1
ATOM 677 C CA . ASP A 1 84 ? -1.158 8.925 19.922 1.00 90.94 84 ASP A CA 1
ATOM 678 C C . ASP A 1 84 ? -2.136 9.690 20.830 1.00 90.94 84 ASP A C 1
ATOM 680 O O . ASP A 1 84 ? -1.738 10.640 21.498 1.00 90.94 84 ASP A O 1
ATOM 684 N N . GLN A 1 85 ? -3.423 9.320 20.852 1.00 87.62 85 GLN A N 1
ATOM 685 C CA . GLN A 1 85 ? -4.425 9.939 21.730 1.00 87.62 85 GLN A CA 1
ATOM 686 C C . GLN A 1 85 ? -4.488 9.285 23.116 1.00 87.62 85 GLN A C 1
ATOM 688 O O . GLN A 1 85 ? -5.123 9.833 24.022 1.00 87.62 85 GLN A O 1
ATOM 693 N N . ILE A 1 86 ? -3.833 8.137 23.317 1.00 85.50 86 ILE A N 1
ATOM 694 C CA . ILE A 1 86 ? -3.808 7.466 24.615 1.00 85.50 86 ILE A CA 1
ATOM 695 C C . ILE A 1 86 ? -3.111 8.369 25.635 1.00 85.50 86 ILE A C 1
ATOM 697 O O . ILE A 1 86 ? -1.967 8.775 25.464 1.00 85.50 86 ILE A O 1
ATOM 701 N N . GLY A 1 87 ? -3.826 8.694 26.713 1.00 79.62 87 GLY A N 1
ATOM 702 C CA . GLY A 1 87 ? -3.348 9.609 27.751 1.00 79.62 87 GLY A CA 1
ATOM 703 C C . GLY A 1 87 ? -3.516 11.098 27.422 1.00 79.62 87 GLY A C 1
ATOM 704 O O . GLY A 1 87 ? -3.255 11.923 28.294 1.00 79.62 87 GLY A O 1
ATOM 705 N N . LEU A 1 88 ? -3.978 11.453 26.215 1.00 82.25 88 LEU A N 1
ATOM 706 C CA . LEU A 1 88 ? -4.304 12.836 25.837 1.00 82.25 88 LEU A CA 1
ATOM 707 C C . LEU A 1 88 ? -5.797 13.156 25.967 1.00 82.25 88 LEU A C 1
ATOM 709 O O . LEU A 1 88 ? -6.148 14.295 26.270 1.00 82.25 88 LEU A O 1
ATOM 713 N N . ILE A 1 89 ? -6.668 12.171 25.738 1.00 82.75 89 ILE A N 1
ATOM 714 C CA . ILE A 1 89 ? -8.125 12.323 25.845 1.00 82.75 89 ILE A CA 1
ATOM 715 C C . ILE A 1 89 ? -8.677 11.577 27.063 1.00 82.75 89 ILE A C 1
ATOM 717 O O . ILE A 1 89 ? -8.147 10.534 27.453 1.00 82.75 89 ILE A O 1
ATOM 721 N N . ASP A 1 90 ? -9.755 12.104 27.654 1.00 81.75 90 ASP A N 1
ATOM 722 C CA . ASP A 1 90 ? -10.411 11.538 28.841 1.00 81.75 90 ASP A CA 1
ATOM 723 C C . ASP A 1 90 ? -11.257 10.305 28.475 1.00 81.75 90 ASP A C 1
ATOM 725 O O . ASP A 1 90 ? -12.493 10.331 28.384 1.00 81.75 90 ASP A O 1
ATOM 729 N N . GLN A 1 91 ? -10.547 9.213 28.184 1.00 82.12 91 GLN A N 1
ATOM 730 C CA . GLN A 1 91 ? -11.100 7.913 27.829 1.00 82.12 91 GLN A CA 1
ATOM 731 C C . GLN A 1 91 ? -10.366 6.770 28.518 1.00 82.12 91 GLN A C 1
ATOM 733 O O . GLN A 1 91 ? -9.200 6.864 28.898 1.00 82.12 91 GLN A O 1
ATOM 738 N N . SER A 1 92 ? -11.052 5.631 28.621 1.00 88.25 92 SER A N 1
ATOM 739 C CA . SER A 1 92 ? -10.446 4.406 29.125 1.00 88.25 92 SER A CA 1
ATOM 740 C C . SER A 1 92 ? -9.294 3.961 28.222 1.00 88.25 92 SER A C 1
ATOM 742 O O . SER A 1 92 ? -9.508 3.518 27.090 1.00 88.25 92 SER A O 1
ATOM 744 N N . GLU A 1 93 ? -8.076 3.997 28.760 1.00 90.25 93 GLU A N 1
ATOM 745 C CA . GLU A 1 93 ? -6.878 3.474 28.102 1.00 90.25 93 GLU A CA 1
ATOM 746 C C . GLU A 1 93 ? -7.061 2.017 27.654 1.00 90.25 93 GLU A C 1
ATOM 748 O O . GLU A 1 93 ? -6.673 1.658 26.542 1.00 90.25 93 GLU A O 1
ATOM 753 N N . LYS A 1 94 ? -7.730 1.188 28.473 1.00 92.81 94 LYS A N 1
ATOM 754 C CA . LYS A 1 94 ? -8.066 -0.199 28.119 1.00 92.81 94 LYS A CA 1
ATOM 755 C C . LYS A 1 94 ? -8.844 -0.252 26.800 1.00 92.81 94 LYS A C 1
ATOM 757 O O . LYS A 1 94 ? -8.485 -1.014 25.906 1.00 92.81 94 LYS A O 1
ATOM 762 N N . HIS A 1 95 ? -9.904 0.542 26.664 1.00 93.12 95 HIS A N 1
ATOM 763 C CA . HIS A 1 95 ? -10.755 0.515 25.473 1.00 93.12 95 HIS A CA 1
ATOM 764 C C . HIS A 1 95 ? -10.063 1.104 24.238 1.00 93.12 95 HIS A C 1
ATOM 766 O O . HIS A 1 95 ? -10.236 0.570 23.141 1.00 93.12 95 HIS A O 1
ATOM 772 N N . MET A 1 96 ? -9.228 2.134 24.406 1.00 92.31 96 MET A N 1
ATOM 773 C CA . MET A 1 96 ? -8.408 2.673 23.315 1.00 92.31 96 MET A CA 1
ATOM 774 C C . MET A 1 96 ? -7.386 1.646 22.811 1.00 92.31 96 MET A C 1
ATOM 776 O O . MET A 1 96 ? -7.307 1.413 21.605 1.00 92.31 96 MET A O 1
ATOM 780 N N . LYS A 1 97 ? -6.688 0.941 23.715 1.00 94.12 97 LYS A N 1
ATOM 781 C CA . LYS A 1 97 ? -5.787 -0.168 23.351 1.00 94.12 97 LYS A CA 1
ATOM 782 C C . LYS A 1 97 ? -6.524 -1.300 22.637 1.00 94.12 97 LYS A C 1
ATOM 784 O O . LYS A 1 97 ? -6.050 -1.803 21.623 1.00 94.12 97 LYS A O 1
ATOM 789 N N . MET A 1 98 ? -7.727 -1.657 23.090 1.00 94.44 98 MET A N 1
ATOM 790 C CA . MET A 1 98 ? -8.553 -2.651 22.392 1.00 94.44 98 MET A CA 1
ATOM 791 C C . MET A 1 98 ? -8.955 -2.199 20.979 1.00 94.44 98 MET A C 1
ATOM 793 O O . MET A 1 98 ? -8.997 -3.023 20.062 1.00 94.44 98 MET A O 1
ATOM 797 N N . LEU A 1 99 ? -9.263 -0.912 20.783 1.00 95.38 99 LEU A N 1
ATOM 798 C CA . LEU A 1 99 ? -9.552 -0.359 19.459 1.00 95.38 99 LEU A CA 1
ATOM 799 C C . LEU A 1 99 ? -8.308 -0.414 18.562 1.00 95.38 99 LEU A C 1
ATOM 801 O O . LEU A 1 99 ? -8.401 -0.909 17.437 1.00 95.38 99 LEU A O 1
ATOM 805 N N . PHE A 1 100 ? -7.156 0.024 19.076 1.00 95.38 100 PHE A N 1
ATOM 806 C CA . PHE A 1 100 ? -5.859 -0.075 18.407 1.00 95.38 100 PHE A CA 1
ATOM 807 C C . PHE A 1 100 ? -5.582 -1.508 17.934 1.00 95.38 100 PHE A C 1
ATOM 809 O O . PHE A 1 100 ? -5.392 -1.744 16.741 1.00 95.38 100 PHE A O 1
ATOM 816 N N . GLU A 1 101 ? -5.647 -2.490 18.836 1.00 94.88 101 GLU A N 1
ATOM 817 C CA . GLU A 1 101 ? -5.362 -3.891 18.513 1.00 94.88 101 GLU A CA 1
ATOM 818 C C . GLU A 1 101 ? -6.304 -4.445 17.442 1.00 94.88 101 GLU A C 1
ATOM 820 O O . GLU A 1 101 ? -5.882 -5.193 16.559 1.00 94.88 101 GLU A O 1
ATOM 825 N N . ARG A 1 102 ? -7.590 -4.077 17.483 1.00 94.88 102 ARG A N 1
ATOM 826 C CA . ARG A 1 102 ? -8.560 -4.492 16.460 1.00 94.88 102 ARG A CA 1
ATOM 827 C C . ARG A 1 102 ? -8.234 -3.900 15.092 1.00 94.88 102 ARG A C 1
ATOM 829 O O . ARG A 1 102 ? -8.397 -4.601 14.095 1.00 94.88 102 ARG A O 1
ATOM 836 N N . LEU A 1 103 ? -7.767 -2.653 15.033 1.00 93.88 103 LEU A N 1
ATOM 837 C CA . LEU A 1 103 ? -7.332 -2.017 13.788 1.00 93.88 103 LEU A CA 1
ATOM 838 C C . LEU A 1 103 ? -6.044 -2.650 13.249 1.00 93.88 103 LEU A C 1
ATOM 840 O O . LEU A 1 103 ? -5.953 -2.878 12.046 1.00 93.88 103 LEU A O 1
ATOM 844 N N . ILE A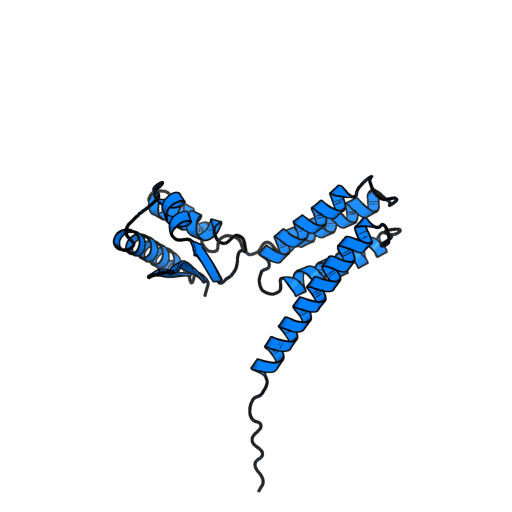 1 104 ? -5.095 -3.013 14.119 1.00 93.06 104 ILE A N 1
ATOM 845 C CA . ILE A 1 104 ? -3.896 -3.766 13.722 1.00 93.06 104 ILE A CA 1
ATOM 846 C C . ILE A 1 104 ? -4.273 -5.142 13.165 1.00 93.06 104 ILE A C 1
ATOM 848 O O . ILE A 1 104 ? -3.862 -5.476 12.058 1.00 93.06 104 ILE A O 1
ATOM 852 N N . ARG A 1 105 ? -5.142 -5.903 13.845 1.00 89.50 105 ARG A N 1
ATOM 853 C CA . ARG A 1 105 ? -5.631 -7.197 13.329 1.00 89.50 105 ARG A CA 1
ATOM 854 C C . ARG A 1 105 ? -6.358 -7.053 11.994 1.00 89.50 105 ARG A C 1
ATOM 856 O O . ARG A 1 105 ? -6.218 -7.910 11.127 1.00 89.50 105 ARG A O 1
ATOM 863 N N . ALA A 1 106 ? -7.137 -5.984 11.819 1.00 87.19 106 ALA A N 1
ATOM 864 C CA . ALA A 1 106 ? -7.772 -5.691 10.540 1.00 87.19 106 ALA A CA 1
ATOM 865 C C . ALA A 1 106 ? -6.730 -5.398 9.456 1.00 87.19 106 ALA A C 1
ATOM 867 O O . ALA A 1 106 ? -6.857 -5.934 8.363 1.00 87.19 106 ALA A O 1
ATOM 868 N N . ALA A 1 107 ? -5.684 -4.624 9.767 1.00 86.94 107 ALA A N 1
ATOM 869 C CA . ALA A 1 107 ? -4.563 -4.405 8.860 1.00 86.94 107 ALA A CA 1
ATOM 870 C C . ALA A 1 107 ? -3.914 -5.732 8.459 1.00 86.94 107 ALA A C 1
ATOM 872 O O . ALA A 1 107 ? -3.715 -5.976 7.273 1.00 86.94 107 ALA A O 1
ATOM 873 N N . ASP A 1 108 ? -3.616 -6.603 9.418 1.00 82.88 108 ASP A N 1
ATOM 874 C CA . ASP A 1 108 ? -2.964 -7.888 9.158 1.00 82.88 108 ASP A CA 1
ATOM 875 C C . ASP A 1 108 ? -3.837 -8.825 8.306 1.00 82.88 108 ASP A C 1
ATOM 877 O O . ASP A 1 108 ? -3.317 -9.586 7.494 1.00 82.88 108 ASP A O 1
ATOM 881 N N . ALA A 1 109 ? -5.163 -8.711 8.406 1.00 80.62 109 ALA A N 1
ATOM 882 C CA . ALA A 1 109 ? -6.102 -9.432 7.547 1.00 80.62 109 ALA A CA 1
ATOM 883 C C . ALA A 1 109 ? -6.171 -8.892 6.102 1.00 80.62 109 ALA A C 1
ATOM 885 O O . ALA A 1 109 ? -6.677 -9.584 5.224 1.00 80.62 109 ALA A O 1
ATOM 886 N N . GLU A 1 110 ? -5.670 -7.681 5.834 1.00 76.75 110 GLU A N 1
ATOM 887 C CA . GLU A 1 110 ? -5.531 -7.128 4.475 1.00 76.75 110 GLU A CA 1
ATOM 888 C C . GLU A 1 110 ? -4.240 -7.601 3.765 1.00 76.75 110 GLU A C 1
ATOM 890 O O . GLU A 1 110 ? -3.910 -7.176 2.653 1.00 76.75 110 GLU A O 1
ATOM 895 N N . VAL A 1 111 ? -3.445 -8.460 4.410 1.00 55.06 111 VAL A N 1
ATOM 896 C CA . VAL A 1 111 ? -2.137 -8.895 3.907 1.00 55.06 111 VAL A CA 1
ATOM 897 C C . VAL A 1 111 ? -2.292 -10.101 2.982 1.00 55.06 111 VAL A C 1
ATOM 899 O O . VAL A 1 111 ? -1.907 -11.208 3.330 1.00 55.06 111 VAL A O 1
ATOM 902 N N . ASP A 1 112 ? -2.783 -9.858 1.767 1.00 50.53 112 ASP A N 1
ATOM 903 C CA . ASP A 1 112 ? -2.630 -10.799 0.642 1.00 50.53 112 ASP A CA 1
ATOM 904 C C . ASP A 1 112 ? -1.982 -10.174 -0.610 1.00 50.53 112 ASP A C 1
ATOM 906 O O . ASP A 1 112 ? -1.811 -10.837 -1.628 1.00 50.53 112 ASP A O 1
ATOM 910 N N . PHE A 1 113 ? -1.497 -8.927 -0.542 1.00 54.38 113 PHE A N 1
ATOM 911 C CA . PHE A 1 113 ? -0.649 -8.349 -1.599 1.00 54.38 113 PHE A CA 1
ATOM 912 C C . PHE A 1 113 ? 0.824 -8.303 -1.179 1.00 54.38 113 PHE A C 1
ATOM 914 O O . PHE A 1 113 ? 1.437 -7.242 -1.065 1.00 54.38 113 PHE A O 1
ATOM 921 N N . LYS A 1 114 ? 1.424 -9.481 -0.967 1.00 66.12 114 LYS A N 1
ATOM 922 C CA . LYS A 1 114 ? 2.886 -9.618 -1.085 1.00 66.12 114 LYS A CA 1
ATOM 923 C C . LYS A 1 114 ? 3.294 -9.349 -2.536 1.00 66.12 114 LYS A C 1
ATOM 925 O O . LYS A 1 114 ? 2.458 -9.408 -3.437 1.00 66.12 114 LYS A O 1
ATOM 930 N N . CYS A 1 115 ? 4.574 -9.047 -2.770 1.00 77.81 115 CYS A N 1
ATOM 931 C CA . CYS A 1 115 ? 5.088 -8.954 -4.134 1.00 77.81 115 CYS A CA 1
ATOM 932 C C . CYS A 1 115 ? 4.685 -10.224 -4.905 1.00 77.81 115 CYS A C 1
ATOM 934 O O . CYS A 1 115 ? 5.054 -11.318 -4.472 1.00 77.81 115 CYS A O 1
ATOM 936 N N . PRO A 1 116 ? 3.935 -10.127 -6.019 1.00 83.00 116 PRO A N 1
ATOM 937 C CA . PRO A 1 116 ? 3.410 -11.312 -6.701 1.00 83.00 116 PRO A CA 1
ATOM 938 C C . PRO A 1 116 ? 4.505 -12.257 -7.191 1.00 83.00 116 PRO A C 1
ATOM 940 O O . PRO A 1 116 ? 4.262 -13.437 -7.410 1.00 83.00 116 PRO A O 1
ATOM 943 N N . TRP A 1 117 ? 5.726 -11.742 -7.338 1.00 88.00 117 TRP A N 1
ATOM 944 C CA . TRP A 1 117 ? 6.914 -12.489 -7.726 1.00 88.00 117 TRP A CA 1
ATOM 945 C C . TRP A 1 117 ? 7.960 -12.595 -6.604 1.00 88.00 117 TRP A C 1
ATOM 947 O O . TRP A 1 117 ? 9.123 -12.857 -6.898 1.00 88.00 117 TRP A O 1
ATOM 957 N N . ASP A 1 118 ? 7.586 -12.408 -5.331 1.00 85.56 118 ASP A N 1
ATOM 958 C CA . ASP A 1 118 ? 8.524 -12.494 -4.192 1.00 85.56 118 ASP A CA 1
ATOM 959 C C . ASP A 1 118 ? 9.250 -13.845 -4.151 1.00 85.56 118 ASP A C 1
ATOM 961 O O . ASP A 1 118 ? 10.476 -13.925 -4.084 1.00 85.56 118 ASP A O 1
ATOM 965 N N . HIS A 1 119 ? 8.478 -14.919 -4.327 1.00 81.94 119 HIS A N 1
ATOM 966 C CA . HIS A 1 119 ? 8.964 -16.295 -4.392 1.00 81.94 119 HIS A CA 1
ATOM 967 C C . HIS A 1 119 ? 9.965 -16.540 -5.539 1.00 81.94 119 HIS A C 1
ATOM 969 O O . HIS A 1 119 ? 10.736 -17.495 -5.484 1.00 81.94 119 HIS A O 1
ATOM 975 N N . LEU A 1 120 ? 9.997 -15.666 -6.553 1.00 88.62 120 LEU A N 1
ATOM 976 C CA . LEU A 1 120 ? 10.910 -15.751 -7.697 1.00 88.62 120 LEU A CA 1
ATOM 977 C C . LEU A 1 120 ? 12.221 -14.987 -7.477 1.00 88.62 120 LEU A C 1
ATOM 979 O O . LEU A 1 120 ? 13.145 -15.109 -8.284 1.00 88.62 120 LEU A O 1
ATOM 983 N N . LEU A 1 121 ? 12.331 -14.180 -6.416 1.00 88.31 121 LEU A N 1
ATOM 984 C CA . LEU A 1 121 ? 13.520 -13.358 -6.184 1.00 88.31 121 LEU A CA 1
ATOM 985 C C . LEU A 1 121 ? 14.765 -14.203 -5.886 1.00 88.31 121 LEU A C 1
ATOM 987 O O . LEU A 1 121 ? 15.854 -13.817 -6.315 1.00 88.31 121 LEU A O 1
ATOM 991 N N . MET A 1 122 ? 14.612 -15.368 -5.245 1.00 85.69 122 MET A N 1
ATOM 992 C CA . MET A 1 122 ? 15.728 -16.291 -4.985 1.00 85.69 122 MET A CA 1
ATOM 993 C C . MET A 1 122 ? 16.389 -16.772 -6.287 1.00 85.69 122 MET A C 1
ATOM 995 O O . MET A 1 122 ? 17.612 -16.829 -6.398 1.00 85.69 122 MET A O 1
ATOM 999 N N . GLU A 1 123 ? 15.603 -17.030 -7.336 1.00 90.44 123 GLU A N 1
ATOM 1000 C CA . GLU A 1 123 ? 16.133 -17.420 -8.652 1.00 90.44 123 GLU A CA 1
ATOM 1001 C C . GLU A 1 123 ? 16.929 -16.293 -9.341 1.00 90.44 123 GLU A C 1
ATOM 1003 O O . GLU A 1 123 ? 17.722 -16.540 -10.259 1.00 90.44 123 GLU A O 1
ATOM 1008 N N . LEU A 1 124 ? 16.727 -15.041 -8.918 1.00 90.56 124 LEU A N 1
ATOM 1009 C CA . LEU A 1 124 ? 17.413 -13.866 -9.452 1.00 90.56 124 LEU A CA 1
ATOM 1010 C C . LEU A 1 124 ? 18.676 -13.486 -8.671 1.00 90.56 124 LEU A C 1
ATOM 1012 O O . LEU A 1 124 ? 19.399 -12.604 -9.133 1.00 90.56 124 LEU A O 1
ATOM 1016 N N . GLU A 1 125 ? 19.003 -14.148 -7.560 1.00 87.12 125 GLU A N 1
ATOM 1017 C CA . GLU A 1 125 ? 20.176 -13.817 -6.729 1.00 87.12 125 GLU A CA 1
ATOM 1018 C C . GLU A 1 125 ? 21.491 -13.839 -7.514 1.00 87.12 125 GLU A C 1
ATOM 1020 O O . GLU A 1 125 ? 22.332 -12.954 -7.370 1.00 87.12 125 GLU A O 1
ATOM 1025 N N . ARG A 1 126 ? 21.632 -14.786 -8.448 1.00 88.56 126 ARG A N 1
ATOM 1026 C CA . ARG A 1 126 ? 22.806 -14.884 -9.336 1.00 88.56 126 ARG A CA 1
ATOM 1027 C C . ARG A 1 126 ? 22.802 -13.862 -10.482 1.00 88.56 126 ARG A C 1
ATOM 1029 O O . ARG A 1 126 ? 23.732 -13.818 -11.283 1.00 88.56 126 ARG A O 1
ATOM 1036 N N . LYS A 1 127 ? 21.748 -13.051 -10.604 1.00 92.94 127 LYS A N 1
ATOM 1037 C CA . LYS A 1 127 ? 21.557 -12.013 -11.629 1.00 92.94 127 LYS A CA 1
ATOM 1038 C C . LYS A 1 127 ? 21.292 -10.669 -10.936 1.00 92.94 127 LYS A C 1
ATOM 1040 O O . LYS A 1 127 ? 20.182 -10.141 -11.044 1.00 92.94 127 LYS A O 1
ATOM 1045 N N . PRO A 1 128 ? 22.305 -10.059 -10.294 1.00 90.75 128 PRO A N 1
ATOM 1046 C CA . PRO A 1 128 ? 22.117 -8.946 -9.361 1.00 90.75 128 PRO A CA 1
ATOM 1047 C C . PRO A 1 128 ? 21.335 -7.780 -9.969 1.00 90.75 128 PRO A C 1
ATOM 1049 O O . PRO A 1 128 ? 20.412 -7.269 -9.354 1.00 90.75 128 PRO A O 1
ATOM 1052 N N . ARG A 1 129 ? 21.599 -7.421 -11.232 1.00 92.56 129 ARG A N 1
ATOM 1053 C CA . ARG A 1 129 ? 20.849 -6.346 -11.901 1.00 92.56 129 ARG A CA 1
ATOM 1054 C C . ARG A 1 129 ? 19.370 -6.677 -12.121 1.00 92.56 129 ARG A C 1
ATOM 1056 O O . ARG A 1 129 ? 18.540 -5.786 -12.016 1.00 92.56 129 ARG A O 1
ATOM 1063 N N . GLN A 1 130 ? 19.027 -7.925 -12.442 1.00 94.88 130 GLN A N 1
ATOM 1064 C CA . GLN A 1 130 ? 17.624 -8.334 -12.594 1.00 94.88 130 GLN A CA 1
ATOM 1065 C C . GLN A 1 130 ? 16.910 -8.339 -11.240 1.00 94.88 130 GLN A C 1
ATOM 1067 O O . GLN A 1 130 ? 15.782 -7.864 -11.161 1.00 94.88 130 GLN A O 1
ATOM 1072 N N . LEU A 1 131 ? 17.593 -8.784 -10.180 1.00 93.94 131 LEU A N 1
ATOM 1073 C CA . LEU A 1 131 ? 17.088 -8.703 -8.811 1.00 93.94 131 LEU A CA 1
ATOM 1074 C C . LEU A 1 131 ? 16.837 -7.247 -8.385 1.00 93.94 131 LEU A C 1
ATOM 1076 O O . LEU A 1 131 ? 15.761 -6.932 -7.881 1.00 93.94 131 LEU A O 1
ATOM 1080 N N . THR A 1 132 ? 17.787 -6.340 -8.642 1.00 95.06 132 THR A N 1
ATOM 1081 C CA . THR A 1 132 ? 17.622 -4.909 -8.344 1.00 95.06 132 THR A CA 1
ATOM 1082 C C . THR A 1 132 ? 16.454 -4.306 -9.114 1.00 95.06 132 THR A C 1
ATOM 1084 O O . THR A 1 132 ? 15.682 -3.556 -8.529 1.00 95.06 132 THR A O 1
ATOM 1087 N N . VAL A 1 133 ? 16.273 -4.649 -10.395 1.00 96.12 133 VAL A N 1
ATOM 1088 C CA . VAL A 1 133 ? 15.106 -4.189 -11.167 1.00 96.12 133 VAL A CA 1
ATOM 1089 C C . VAL A 1 133 ? 13.807 -4.717 -10.565 1.00 96.12 133 VAL A C 1
ATOM 1091 O O . VAL A 1 133 ? 12.887 -3.931 -10.369 1.00 96.12 133 VAL A O 1
ATOM 1094 N N . ALA A 1 134 ? 13.727 -6.009 -10.235 1.00 94.69 134 ALA A N 1
ATOM 1095 C CA . ALA A 1 134 ? 12.520 -6.610 -9.666 1.00 94.69 134 ALA A CA 1
ATOM 1096 C C . ALA A 1 134 ? 12.096 -5.926 -8.360 1.00 94.69 134 ALA A C 1
ATOM 1098 O O . ALA A 1 134 ? 10.921 -5.594 -8.193 1.00 94.69 134 ALA A O 1
ATOM 1099 N N . ARG A 1 135 ? 13.066 -5.654 -7.480 1.00 92.44 135 ARG A N 1
ATOM 1100 C CA . ARG A 1 135 ? 12.849 -4.904 -6.237 1.00 92.44 135 ARG A CA 1
ATOM 1101 C C . ARG A 1 135 ? 12.474 -3.452 -6.515 1.00 92.44 135 ARG A C 1
ATOM 1103 O O . ARG A 1 135 ? 11.460 -2.986 -6.020 1.00 92.44 135 ARG A O 1
ATOM 1110 N N . ALA A 1 136 ? 13.219 -2.754 -7.372 1.00 94.44 136 ALA A N 1
ATOM 1111 C CA . ALA A 1 136 ? 12.954 -1.351 -7.690 1.00 94.44 136 ALA A CA 1
ATOM 1112 C C . ALA A 1 136 ? 11.550 -1.126 -8.271 1.00 94.44 136 ALA A C 1
ATOM 1114 O O . ALA A 1 136 ? 10.899 -0.148 -7.909 1.00 94.44 136 ALA A O 1
ATOM 1115 N N . LEU A 1 137 ? 11.075 -2.030 -9.136 1.00 94.69 137 LEU A N 1
ATOM 1116 C CA . LEU A 1 137 ? 9.727 -1.955 -9.695 1.00 94.69 137 LEU A CA 1
ATOM 1117 C C . LEU A 1 137 ? 8.650 -2.128 -8.623 1.00 94.69 137 LEU A C 1
ATOM 1119 O O . LEU A 1 137 ? 7.684 -1.367 -8.619 1.00 94.69 137 LEU A O 1
ATOM 1123 N N . TRP A 1 138 ? 8.802 -3.113 -7.733 1.00 91.44 138 TRP A N 1
ATOM 1124 C CA . TRP A 1 138 ? 7.801 -3.384 -6.703 1.00 91.44 138 TRP A CA 1
ATOM 1125 C C . TRP A 1 138 ? 7.832 -2.368 -5.559 1.00 91.44 138 TRP A C 1
ATOM 1127 O O . TRP A 1 138 ? 6.783 -1.886 -5.153 1.00 91.44 138 TRP A O 1
ATOM 1137 N N . ASP A 1 139 ? 9.013 -1.957 -5.097 1.00 87.44 139 ASP A N 1
ATOM 1138 C CA . ASP A 1 139 ? 9.164 -0.953 -4.036 1.00 87.44 139 ASP A CA 1
ATOM 1139 C C . ASP A 1 139 ? 8.541 0.400 -4.413 1.00 87.44 139 ASP A C 1
ATOM 1141 O O . ASP A 1 139 ? 8.119 1.171 -3.551 1.00 87.44 139 ASP A O 1
ATOM 1145 N N . ALA A 1 140 ? 8.517 0.719 -5.709 1.00 88.12 140 ALA A N 1
ATOM 1146 C CA . ALA A 1 140 ? 7.874 1.924 -6.215 1.00 88.12 140 ALA A CA 1
ATOM 1147 C C . ALA A 1 140 ? 6.340 1.819 -6.211 1.00 88.12 140 ALA A C 1
ATOM 1149 O O . ALA A 1 140 ? 5.659 2.845 -6.199 1.00 88.12 140 ALA A O 1
ATOM 1150 N N . ASN A 1 141 ? 5.785 0.605 -6.159 1.00 86.75 141 ASN A N 1
ATOM 1151 C CA . ASN A 1 141 ? 4.360 0.367 -5.981 1.00 86.75 141 ASN A CA 1
ATOM 1152 C C . ASN A 1 141 ? 3.959 0.579 -4.517 1.00 86.75 141 ASN A C 1
ATOM 1154 O O . ASN A 1 141 ? 3.456 -0.331 -3.870 1.00 86.75 141 ASN A O 1
ATOM 1158 N N . LYS A 1 142 ? 4.172 1.782 -3.973 1.00 72.94 142 LYS A N 1
ATOM 1159 C CA . LYS A 1 142 ? 3.841 2.097 -2.572 1.00 72.94 142 LYS A CA 1
ATOM 1160 C C . LYS A 1 142 ? 2.393 1.733 -2.246 1.00 72.94 142 LYS A C 1
ATOM 1162 O O . LYS A 1 142 ? 2.109 1.308 -1.133 1.00 72.94 142 LYS A O 1
ATOM 1167 N N . ASP A 1 143 ? 1.514 1.832 -3.244 1.00 67.75 143 ASP A N 1
ATOM 1168 C CA . ASP A 1 143 ? 0.094 1.535 -3.133 1.00 67.75 143 ASP A CA 1
ATOM 1169 C C . ASP A 1 143 ? -0.323 0.083 -3.355 1.00 67.75 143 ASP A C 1
ATOM 1171 O O . ASP A 1 143 ? -1.523 -0.187 -3.367 1.00 67.75 143 ASP A O 1
ATOM 1175 N N . LEU A 1 144 ? 0.641 -0.841 -3.502 1.00 70.94 144 LEU A N 1
ATOM 1176 C CA . LEU A 1 144 ? 0.485 -2.238 -3.953 1.00 70.94 144 LEU A CA 1
ATOM 1177 C C . LEU A 1 144 ? -0.702 -2.397 -4.929 1.00 70.94 144 LEU A C 1
ATOM 1179 O O . LEU A 1 144 ? -1.551 -3.273 -4.790 1.00 70.94 144 LEU A O 1
ATOM 1183 N N . SER A 1 145 ? -0.808 -1.456 -5.866 1.00 74.25 145 SER A N 1
ATOM 1184 C CA . SER A 1 145 ? -1.884 -1.367 -6.840 1.00 74.25 145 SER A CA 1
ATOM 1185 C C . SER A 1 145 ? -1.648 -2.388 -7.947 1.00 74.25 145 SER A C 1
ATOM 1187 O O . SER A 1 145 ? -0.502 -2.703 -8.276 1.00 74.25 145 SER A O 1
ATOM 1189 N N . ALA A 1 146 ? -2.724 -2.869 -8.573 1.00 80.62 146 ALA A N 1
ATOM 1190 C CA . ALA A 1 146 ? -2.615 -3.680 -9.784 1.00 80.62 146 ALA A CA 1
ATOM 1191 C C . ALA A 1 146 ? -1.982 -2.892 -10.943 1.00 80.62 146 ALA A C 1
ATOM 1193 O O . ALA A 1 146 ? -1.384 -3.489 -11.828 1.00 80.62 146 ALA A O 1
ATOM 1194 N N . GLU A 1 147 ? -2.082 -1.562 -10.928 1.00 86.56 147 GLU A N 1
ATOM 1195 C CA . GLU A 1 147 ? -1.443 -0.663 -11.891 1.00 86.56 147 GLU A CA 1
ATOM 1196 C C . GLU A 1 147 ? -0.685 0.433 -11.148 1.00 86.56 147 GLU A C 1
ATOM 1198 O O . GLU A 1 147 ? -1.255 1.103 -10.284 1.00 86.56 147 GLU A O 1
ATOM 1203 N N . TRP A 1 148 ? 0.589 0.629 -11.471 1.00 92.56 148 TRP A N 1
ATOM 1204 C CA . TRP A 1 148 ? 1.404 1.667 -10.849 1.00 92.56 148 TRP A CA 1
ATOM 1205 C C . TRP A 1 148 ? 2.413 2.249 -11.828 1.00 92.56 148 TRP A C 1
ATOM 1207 O O . TRP A 1 148 ? 2.772 1.635 -12.833 1.00 92.56 148 TRP A O 1
ATOM 1217 N N . THR A 1 149 ? 2.876 3.450 -11.508 1.00 93.62 149 THR A N 1
ATOM 1218 C CA . THR A 1 149 ? 3.781 4.2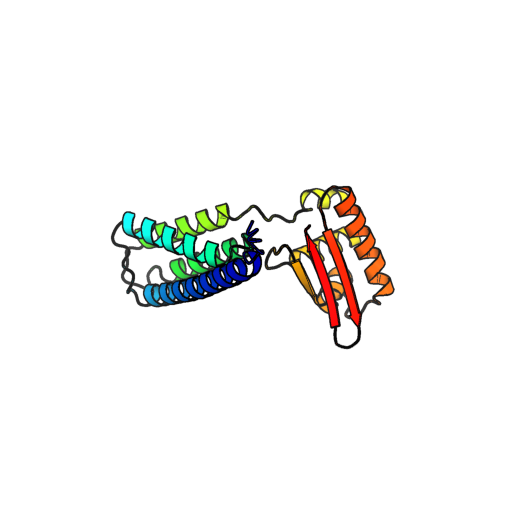29 -12.344 1.00 93.62 149 THR A CA 1
ATOM 1219 C C . THR A 1 149 ? 4.996 4.643 -11.534 1.00 93.62 149 THR A C 1
ATOM 1221 O O . THR A 1 149 ? 4.894 4.946 -10.347 1.00 93.62 149 THR A O 1
ATOM 1224 N N . ILE A 1 150 ? 6.150 4.670 -12.192 1.00 94.44 150 ILE A N 1
ATOM 1225 C CA . ILE A 1 150 ? 7.439 4.981 -11.583 1.00 94.44 150 ILE A CA 1
ATOM 1226 C C . ILE A 1 150 ? 8.109 6.075 -12.414 1.00 94.44 150 ILE A C 1
ATOM 1228 O O . ILE A 1 150 ? 8.259 5.883 -13.624 1.00 94.44 150 ILE A O 1
ATOM 1232 N N . PRO A 1 151 ? 8.538 7.201 -11.820 1.00 93.81 151 PRO A N 1
ATOM 1233 C CA . PRO A 1 151 ? 9.375 8.168 -12.523 1.00 93.81 151 PRO A CA 1
ATOM 1234 C C . PRO A 1 151 ? 10.648 7.495 -13.052 1.00 93.81 151 PRO A C 1
ATOM 1236 O O . PRO A 1 151 ? 11.311 6.740 -12.337 1.00 93.81 151 PRO A O 1
ATOM 1239 N N . LEU A 1 152 ? 10.992 7.739 -14.321 1.00 94.06 152 LEU A N 1
ATOM 1240 C CA . LEU A 1 152 ? 12.112 7.037 -14.957 1.00 94.06 152 LEU A CA 1
ATOM 1241 C C . LEU A 1 152 ? 13.451 7.379 -14.286 1.00 94.06 152 LEU A C 1
ATOM 1243 O O . LEU A 1 152 ? 14.284 6.491 -14.131 1.00 94.06 152 LEU A O 1
ATOM 1247 N N . GLY A 1 153 ? 13.630 8.630 -13.847 1.00 91.38 153 GLY A N 1
ATOM 1248 C CA . GLY A 1 153 ? 14.815 9.076 -13.104 1.00 91.38 153 GLY A CA 1
ATOM 1249 C C . GLY A 1 153 ? 15.016 8.296 -11.804 1.00 91.38 153 GLY A C 1
ATOM 1250 O O . GLY A 1 153 ? 16.069 7.692 -11.615 1.00 91.38 153 GLY A O 1
ATOM 1251 N N . ASP A 1 154 ? 13.977 8.209 -10.967 1.00 92.50 154 ASP A N 1
ATOM 1252 C CA . ASP A 1 154 ? 14.006 7.458 -9.703 1.00 92.50 154 ASP A CA 1
ATOM 1253 C C . ASP A 1 154 ? 14.374 5.988 -9.927 1.00 92.50 154 ASP A C 1
ATOM 1255 O O . ASP A 1 154 ? 15.211 5.419 -9.222 1.00 92.50 154 ASP A O 1
ATOM 1259 N N . PHE A 1 155 ? 13.777 5.366 -10.947 1.00 95.19 155 PHE A N 1
ATOM 1260 C CA . PHE A 1 155 ? 14.091 3.990 -11.315 1.00 95.19 155 PHE A CA 1
ATOM 1261 C C . PHE A 1 155 ? 15.550 3.833 -11.764 1.00 95.19 155 PHE A C 1
ATOM 1263 O O . PHE A 1 155 ? 16.232 2.892 -11.350 1.00 95.19 155 PHE A O 1
ATOM 1270 N N . VAL A 1 156 ? 16.042 4.747 -12.604 1.00 94.75 156 VAL A N 1
ATOM 1271 C CA . VAL A 1 156 ? 17.417 4.715 -13.113 1.00 94.75 156 VAL A CA 1
ATOM 1272 C C . VAL A 1 156 ? 18.421 4.883 -11.981 1.00 94.75 156 VAL A C 1
ATOM 1274 O O . VAL A 1 156 ? 19.359 4.087 -11.887 1.00 94.75 156 VAL A O 1
ATOM 1277 N N . TYR A 1 157 ? 18.193 5.846 -11.092 1.00 93.44 157 TYR A N 1
ATOM 1278 C CA . TYR A 1 157 ? 19.032 6.060 -9.923 1.00 93.44 157 TYR A CA 1
ATOM 1279 C C . TYR A 1 157 ? 19.059 4.811 -9.037 1.00 93.44 157 TYR A C 1
ATOM 1281 O O . TYR A 1 157 ? 20.131 4.326 -8.682 1.00 93.44 157 TYR A O 1
ATOM 1289 N N . LYS A 1 158 ? 17.899 4.198 -8.776 1.00 93.12 158 LYS A N 1
ATOM 1290 C CA . LYS A 1 158 ? 17.803 3.006 -7.922 1.00 93.12 158 LYS A CA 1
ATOM 1291 C C . LYS A 1 158 ? 18.482 1.764 -8.513 1.00 93.12 158 LYS A C 1
ATOM 1293 O O . LYS A 1 158 ? 19.037 0.960 -7.770 1.00 93.12 158 LYS A O 1
ATOM 1298 N N . VAL A 1 159 ? 18.442 1.582 -9.834 1.00 94.75 159 VAL A N 1
ATOM 1299 C CA . VAL A 1 159 ? 18.976 0.375 -10.497 1.00 94.75 159 VAL A CA 1
ATOM 1300 C C . VAL A 1 159 ? 20.432 0.528 -10.951 1.00 94.75 159 VAL A C 1
ATOM 1302 O O . VAL A 1 159 ? 21.185 -0.450 -10.936 1.00 94.75 159 VAL A O 1
ATOM 1305 N N . TRP A 1 160 ? 20.839 1.724 -11.384 1.00 94.19 160 TRP A N 1
ATOM 1306 C CA . TRP A 1 160 ? 22.175 1.982 -11.937 1.00 94.19 160 TRP A CA 1
ATOM 1307 C C . TRP A 1 160 ? 23.041 2.923 -11.096 1.00 94.19 160 TRP A C 1
ATOM 1309 O O . TRP A 1 160 ? 24.236 2.995 -11.382 1.00 94.19 160 TRP A O 1
ATOM 1319 N N . GLY A 1 161 ? 22.490 3.625 -10.100 1.00 92.69 161 GLY A N 1
ATOM 1320 C CA . GLY A 1 161 ? 23.232 4.600 -9.291 1.00 92.69 161 GLY A CA 1
ATOM 1321 C C . GLY A 1 161 ? 23.717 5.801 -10.106 1.00 92.69 161 GLY A C 1
ATOM 1322 O O . GLY A 1 161 ? 24.832 6.273 -9.908 1.00 92.69 161 GLY A O 1
ATOM 1323 N N . ARG A 1 162 ? 22.939 6.218 -11.110 1.00 91.94 162 ARG A N 1
ATOM 1324 C CA . ARG A 1 162 ? 23.277 7.306 -12.038 1.00 91.94 162 ARG A CA 1
ATOM 1325 C C . ARG A 1 162 ? 22.047 8.159 -12.296 1.00 91.94 162 ARG A C 1
ATOM 1327 O O . ARG A 1 162 ? 20.939 7.641 -12.233 1.00 91.94 162 ARG A O 1
ATOM 1334 N N . ASP A 1 163 ? 22.258 9.406 -12.693 1.00 85.50 163 ASP A N 1
ATOM 1335 C CA . ASP A 1 163 ? 21.157 10.327 -13.009 1.00 85.50 163 ASP A CA 1
ATOM 1336 C C . ASP A 1 163 ? 20.531 10.041 -14.377 1.00 85.50 163 ASP A C 1
ATOM 1338 O O . ASP A 1 163 ? 19.362 10.333 -14.619 1.00 85.50 163 ASP A O 1
ATOM 1342 N N . PHE A 1 164 ? 21.302 9.436 -15.287 1.00 90.44 164 PHE A N 1
ATOM 1343 C CA . PHE A 1 164 ? 20.845 9.163 -16.642 1.00 90.44 164 PHE A CA 1
ATOM 1344 C C . PHE A 1 164 ? 21.364 7.837 -17.201 1.00 90.44 164 PHE A C 1
ATOM 1346 O O . PHE A 1 164 ? 22.558 7.521 -17.174 1.00 90.44 164 PHE A O 1
ATOM 1353 N N . VAL A 1 165 ? 20.445 7.077 -17.798 1.00 91.69 165 VAL A N 1
ATOM 1354 C CA . VAL A 1 165 ? 20.718 5.881 -18.596 1.00 91.69 165 VAL A CA 1
ATOM 1355 C C . VAL A 1 165 ? 19.804 5.917 -19.814 1.00 91.69 165 VAL A C 1
ATOM 1357 O O . VAL A 1 165 ? 18.598 6.089 -19.688 1.00 91.69 165 VAL A O 1
ATOM 1360 N N . LYS A 1 166 ? 20.370 5.714 -21.010 1.00 91.81 166 LYS A N 1
ATOM 1361 C CA . LYS A 1 166 ? 19.590 5.686 -22.255 1.00 91.81 166 LYS A CA 1
ATOM 1362 C C . LYS A 1 166 ? 18.513 4.600 -22.202 1.00 91.81 166 LYS A C 1
ATOM 1364 O O . LYS A 1 166 ? 18.812 3.443 -21.899 1.00 91.81 166 LYS A O 1
ATOM 1369 N N . THR A 1 167 ? 17.301 4.933 -22.633 1.00 91.88 167 THR A N 1
ATOM 1370 C CA . THR A 1 167 ? 16.151 4.016 -22.663 1.00 91.88 167 THR A CA 1
ATOM 1371 C C . THR A 1 167 ? 16.397 2.746 -23.484 1.00 91.88 167 THR A C 1
ATOM 1373 O O . THR A 1 167 ? 15.890 1.677 -23.138 1.00 91.88 167 THR A O 1
ATOM 1376 N N . SER A 1 168 ? 17.263 2.803 -24.502 1.00 92.75 168 SER A N 1
ATOM 1377 C CA . SER A 1 168 ? 17.723 1.626 -25.256 1.00 92.75 168 SER A CA 1
ATOM 1378 C C . SER A 1 168 ? 18.477 0.593 -24.407 1.00 92.75 168 SER A C 1
ATOM 1380 O O . SER A 1 168 ? 18.478 -0.585 -24.750 1.00 92.75 168 SER A O 1
ATOM 1382 N N . LYS A 1 169 ? 19.081 0.999 -23.282 1.00 93.38 169 LYS A N 1
ATOM 1383 C CA . LYS A 1 169 ? 19.695 0.097 -22.292 1.00 93.38 169 LYS A CA 1
ATOM 1384 C C . LYS A 1 169 ? 18.708 -0.360 -21.218 1.00 93.38 169 LYS A C 1
ATOM 1386 O O . LYS A 1 169 ? 18.864 -1.454 -20.685 1.00 93.38 169 LYS A O 1
ATOM 1391 N N . ILE A 1 170 ? 17.700 0.455 -20.914 1.00 94.12 170 ILE A N 1
ATOM 1392 C CA . ILE A 1 170 ? 16.682 0.155 -19.899 1.00 94.12 170 ILE A CA 1
ATOM 1393 C C . ILE A 1 170 ? 15.706 -0.912 -20.409 1.00 94.12 170 ILE A C 1
ATOM 1395 O O . ILE A 1 170 ? 15.497 -1.932 -19.746 1.00 94.12 170 ILE A O 1
ATOM 1399 N N . ARG A 1 171 ? 15.143 -0.706 -21.609 1.00 95.38 171 ARG A N 1
ATOM 1400 C CA . ARG A 1 171 ? 14.098 -1.567 -22.191 1.00 95.38 171 ARG A CA 1
ATOM 1401 C C . ARG A 1 171 ? 14.483 -3.054 -22.218 1.00 95.38 171 ARG A C 1
ATOM 1403 O O . ARG A 1 171 ? 13.686 -3.847 -21.726 1.00 95.38 171 ARG A O 1
ATOM 1410 N N . PRO A 1 172 ? 15.680 -3.469 -22.682 1.00 95.62 172 PRO A N 1
ATOM 1411 C CA . PRO A 1 172 ? 16.042 -4.887 -22.709 1.00 95.62 172 PRO A CA 1
ATOM 1412 C C . PRO A 1 172 ? 16.058 -5.543 -21.325 1.00 95.62 172 PRO A C 1
ATOM 1414 O O . PRO A 1 172 ? 15.649 -6.694 -21.182 1.00 95.62 172 PRO A O 1
ATOM 1417 N N . VAL A 1 173 ? 16.506 -4.820 -20.293 1.00 94.56 173 VAL A N 1
ATOM 1418 C CA . VAL A 1 173 ? 16.582 -5.345 -18.921 1.00 94.56 173 VAL A CA 1
ATOM 1419 C C . VAL A 1 173 ? 15.180 -5.552 -18.353 1.00 94.56 173 VAL A C 1
ATOM 1421 O O . VAL A 1 173 ? 14.920 -6.602 -17.767 1.00 94.56 173 VAL A O 1
ATOM 1424 N N . ILE A 1 174 ? 14.278 -4.596 -18.590 1.00 95.44 174 ILE A N 1
ATOM 1425 C CA . ILE A 1 174 ? 12.870 -4.670 -18.186 1.00 95.44 174 ILE A CA 1
ATOM 1426 C C . ILE A 1 174 ? 12.134 -5.780 -18.940 1.00 95.44 174 ILE A C 1
ATOM 1428 O O . ILE A 1 174 ? 11.463 -6.593 -18.313 1.00 95.44 174 ILE A O 1
ATOM 1432 N N . CYS A 1 175 ? 12.293 -5.870 -20.265 1.00 95.81 175 CYS A N 1
ATOM 1433 C CA . CYS A 1 175 ? 11.672 -6.927 -21.066 1.00 95.81 175 CYS A CA 1
ATOM 1434 C C . CYS A 1 175 ? 12.139 -8.318 -20.625 1.00 95.81 175 CYS A C 1
ATOM 1436 O O . CYS A 1 175 ? 11.329 -9.238 -20.547 1.00 95.81 175 CYS A O 1
ATOM 1438 N N . LYS A 1 176 ? 13.430 -8.472 -20.301 1.00 95.50 176 LYS A N 1
ATOM 1439 C CA . LYS A 1 176 ? 13.980 -9.737 -19.801 1.00 95.50 176 LYS A CA 1
ATOM 1440 C C . LYS A 1 176 ? 13.368 -10.133 -18.458 1.00 95.50 176 LYS A C 1
ATOM 1442 O O . LYS A 1 176 ? 13.029 -11.302 -18.288 1.00 95.50 176 LYS A O 1
ATOM 1447 N N . LEU A 1 177 ? 13.186 -9.174 -17.548 1.00 95.88 177 LEU A N 1
ATOM 1448 C CA . LEU A 1 177 ? 12.536 -9.433 -16.267 1.00 95.88 177 LEU A CA 1
ATOM 1449 C C . LEU A 1 177 ? 11.058 -9.783 -16.454 1.00 95.88 177 LEU A C 1
ATOM 1451 O O . LEU A 1 177 ? 10.603 -10.794 -15.932 1.00 95.88 177 LEU A O 1
ATOM 1455 N N . ALA A 1 178 ? 10.320 -8.976 -17.222 1.00 96.00 178 ALA A N 1
ATOM 1456 C CA . ALA A 1 178 ? 8.909 -9.223 -17.493 1.00 96.00 178 ALA A CA 1
ATOM 1457 C C . ALA A 1 178 ? 8.712 -10.612 -18.103 1.00 96.00 178 ALA A C 1
ATOM 1459 O O . ALA A 1 178 ? 7.842 -11.354 -17.664 1.00 96.00 178 ALA A O 1
ATOM 1460 N N . LYS A 1 179 ? 9.550 -11.000 -19.071 1.00 96.38 179 LYS A N 1
ATOM 1461 C CA . LYS A 1 179 ? 9.523 -12.343 -19.655 1.00 96.38 179 LYS A CA 1
ATOM 1462 C C . LYS A 1 179 ? 9.748 -13.424 -18.594 1.00 96.38 179 LYS A C 1
ATOM 1464 O O . LYS A 1 179 ? 8.923 -14.319 -18.483 1.00 96.38 179 LYS A O 1
ATOM 1469 N N . PHE A 1 180 ? 10.800 -13.298 -17.783 1.00 95.62 180 PHE A N 1
ATOM 1470 C CA . PHE A 1 180 ? 11.107 -14.246 -16.705 1.00 95.62 180 PHE A CA 1
ATOM 1471 C C . PHE A 1 180 ? 9.930 -14.433 -15.731 1.00 95.62 180 PHE A C 1
ATOM 1473 O O . PHE A 1 180 ? 9.590 -15.570 -15.412 1.00 95.62 180 PHE A O 1
ATOM 1480 N N . ILE A 1 181 ? 9.308 -13.331 -15.298 1.00 94.25 181 ILE A N 1
ATOM 1481 C CA . ILE A 1 181 ? 8.175 -13.317 -14.359 1.00 94.25 181 ILE A CA 1
ATOM 1482 C C . ILE A 1 181 ? 6.916 -13.931 -14.999 1.00 94.25 181 ILE A C 1
ATOM 1484 O O . ILE A 1 181 ? 6.278 -14.792 -14.396 1.00 94.25 181 ILE A O 1
ATOM 1488 N N . ASN A 1 182 ? 6.593 -13.556 -16.242 1.00 94.75 182 ASN A N 1
ATOM 1489 C CA . ASN A 1 182 ? 5.426 -14.085 -16.959 1.00 94.75 182 ASN A CA 1
ATOM 1490 C C . ASN A 1 182 ? 5.550 -15.583 -17.266 1.00 94.75 182 ASN A C 1
ATOM 1492 O O . ASN A 1 182 ? 4.573 -16.313 -17.141 1.00 94.75 182 ASN A O 1
ATOM 1496 N N . GLU A 1 183 ? 6.746 -16.063 -17.621 1.00 95.44 183 GLU A N 1
ATOM 1497 C CA . GLU A 1 183 ? 7.010 -17.495 -17.837 1.00 95.44 183 GLU A CA 1
ATOM 1498 C C . GLU A 1 183 ? 6.774 -18.341 -16.575 1.00 95.44 183 GLU A C 1
ATOM 1500 O O . GLU A 1 183 ? 6.594 -19.550 -16.674 1.00 95.44 183 GLU A O 1
ATOM 1505 N N . ARG A 1 184 ? 6.748 -17.709 -15.396 1.00 93.06 184 ARG A N 1
ATOM 1506 C CA . ARG A 1 184 ? 6.469 -18.334 -14.093 1.00 93.06 184 ARG A CA 1
ATOM 1507 C C . ARG A 1 184 ? 5.033 -18.105 -13.615 1.00 93.06 184 ARG A C 1
ATOM 1509 O O . ARG A 1 184 ? 4.725 -18.346 -12.456 1.00 93.06 184 ARG A O 1
ATOM 1516 N N . GLY A 1 185 ? 4.150 -17.650 -14.505 1.00 87.06 185 GLY A N 1
ATOM 1517 C CA . GLY A 1 185 ? 2.713 -17.538 -14.244 1.00 87.06 185 GLY A CA 1
ATOM 1518 C C . GLY A 1 185 ? 2.263 -16.222 -13.611 1.00 87.06 185 GLY A C 1
ATOM 1519 O O . GLY A 1 185 ? 1.084 -16.079 -13.303 1.00 87.06 185 GLY A O 1
ATOM 1520 N N . VAL A 1 186 ? 3.154 -15.241 -13.445 1.00 87.56 186 VAL A N 1
ATOM 1521 C CA . VAL A 1 186 ? 2.793 -13.927 -12.898 1.00 87.56 186 VAL A CA 1
ATOM 1522 C C . VAL A 1 186 ? 2.590 -12.936 -14.043 1.00 87.56 186 VAL A C 1
ATOM 1524 O O . VAL A 1 186 ? 3.550 -12.537 -14.699 1.00 87.56 186 VAL A O 1
ATOM 1527 N N . GLY A 1 187 ? 1.341 -12.528 -14.279 1.00 91.12 187 GLY A N 1
ATOM 1528 C CA . GLY A 1 187 ? 0.955 -11.642 -15.379 1.00 91.12 187 GLY A CA 1
ATOM 1529 C C . GLY A 1 187 ? 1.452 -10.206 -15.210 1.00 91.12 187 GLY A C 1
ATOM 1530 O O . GLY A 1 187 ? 0.697 -9.338 -14.796 1.00 91.12 187 GLY A O 1
ATOM 1531 N N . LEU A 1 188 ? 2.714 -9.923 -15.533 1.00 94.25 188 LEU A N 1
ATOM 1532 C CA . LEU A 1 188 ? 3.321 -8.595 -15.409 1.00 94.25 188 LEU A CA 1
ATOM 1533 C C . LEU A 1 188 ? 3.519 -7.935 -16.778 1.00 94.25 188 LEU A C 1
ATOM 1535 O O . LEU A 1 188 ? 4.337 -8.365 -17.595 1.00 94.25 188 LEU A O 1
ATOM 1539 N N . LYS A 1 189 ? 2.833 -6.815 -17.007 1.00 96.06 189 LYS A N 1
ATOM 1540 C CA . LYS A 1 189 ? 3.027 -5.936 -18.167 1.00 96.06 189 LYS A CA 1
ATOM 1541 C C . LYS A 1 189 ? 3.791 -4.687 -17.750 1.00 96.06 189 LYS A C 1
ATOM 1543 O O . LYS A 1 189 ? 3.409 -4.026 -16.792 1.00 96.06 189 LYS A O 1
ATOM 1548 N N . ILE A 1 190 ? 4.838 -4.340 -18.498 1.00 96.75 190 ILE A N 1
ATOM 1549 C CA . ILE A 1 190 ? 5.653 -3.146 -18.241 1.00 96.75 190 ILE A CA 1
ATOM 1550 C C . ILE A 1 190 ? 5.812 -2.345 -19.532 1.00 96.75 190 ILE A C 1
ATOM 1552 O O . ILE A 1 190 ? 6.151 -2.908 -20.575 1.00 96.75 190 ILE A O 1
ATOM 1556 N N . LYS A 1 191 ? 5.595 -1.030 -19.464 1.00 95.62 191 LYS A N 1
ATOM 1557 C CA . LYS A 1 191 ? 5.816 -0.082 -20.562 1.00 95.62 191 LYS A CA 1
ATOM 1558 C C . LYS A 1 191 ? 6.776 1.015 -20.120 1.00 95.62 191 LYS A C 1
ATOM 1560 O O . LYS A 1 191 ? 6.605 1.599 -19.058 1.00 95.62 191 LYS A O 1
ATOM 1565 N N . VAL A 1 192 ? 7.781 1.298 -20.945 1.00 95.81 192 VAL A N 1
ATOM 1566 C CA . VAL A 1 192 ? 8.768 2.357 -20.689 1.00 95.81 192 VAL A CA 1
ATOM 1567 C C . VAL A 1 192 ? 8.476 3.534 -21.607 1.00 95.81 192 VAL A C 1
ATOM 1569 O O . VAL A 1 192 ? 8.623 3.415 -22.828 1.00 95.81 192 VAL A O 1
ATOM 1572 N N . HIS A 1 193 ? 8.086 4.653 -21.010 1.00 93.00 193 HIS A N 1
ATOM 1573 C CA . HIS A 1 193 ? 7.771 5.902 -21.683 1.00 93.00 193 HIS A CA 1
ATOM 1574 C C . HIS A 1 193 ? 8.942 6.873 -21.536 1.00 93.00 193 HIS A C 1
ATOM 1576 O O . HIS A 1 193 ? 9.388 7.157 -20.425 1.00 93.00 193 HIS A O 1
ATOM 1582 N N . ASP A 1 194 ? 9.443 7.333 -22.677 1.00 89.06 194 ASP A N 1
ATOM 1583 C CA . ASP A 1 194 ? 10.538 8.292 -22.781 1.00 89.06 194 ASP A CA 1
ATOM 1584 C C . ASP A 1 194 ? 10.279 9.161 -24.015 1.00 89.06 194 ASP A C 1
ATOM 1586 O O . ASP A 1 194 ? 10.767 8.890 -25.113 1.00 89.06 194 ASP A O 1
ATOM 1590 N N . SER A 1 195 ? 9.370 10.112 -23.845 1.00 87.19 195 SER A N 1
ATOM 1591 C CA . SER A 1 195 ? 8.963 11.104 -24.841 1.00 87.19 195 SER A CA 1
ATOM 1592 C C . SER A 1 195 ? 8.909 12.472 -24.173 1.00 87.19 195 SER A C 1
ATOM 1594 O O . SER A 1 195 ? 8.867 12.548 -22.948 1.00 87.19 195 SER A O 1
ATOM 1596 N N . GLU A 1 196 ? 8.897 13.548 -24.958 1.00 81.75 196 GLU A N 1
ATOM 1597 C CA . GLU A 1 196 ? 8.863 14.918 -24.436 1.00 81.75 196 GLU A CA 1
ATOM 1598 C C . GLU A 1 196 ? 7.764 15.090 -23.367 1.00 81.75 196 GLU A C 1
ATOM 1600 O O . GLU A 1 196 ? 6.595 14.772 -23.595 1.00 81.75 196 GLU A O 1
ATOM 1605 N N . GLY A 1 197 ? 8.166 15.493 -22.156 1.00 77.56 197 GLY A N 1
ATOM 1606 C CA . GLY A 1 197 ? 7.274 15.677 -21.005 1.00 77.56 197 GLY A CA 1
ATOM 1607 C C . GLY A 1 197 ? 6.774 14.396 -20.316 1.00 77.56 197 GLY A C 1
ATOM 1608 O O . GLY A 1 197 ? 6.072 14.487 -19.310 1.00 77.56 197 GLY A O 1
ATOM 1609 N N . VAL A 1 198 ? 7.129 13.198 -20.799 1.00 84.75 198 VAL A N 1
ATOM 1610 C CA . VAL A 1 198 ? 6.692 11.910 -20.231 1.00 84.75 198 VAL A CA 1
ATOM 1611 C C . VAL A 1 198 ? 7.878 10.950 -20.092 1.00 84.75 198 VAL A C 1
ATOM 1613 O O . VAL A 1 198 ? 8.222 10.217 -21.020 1.00 84.75 198 VAL A O 1
ATOM 1616 N N . HIS A 1 199 ? 8.447 10.899 -18.884 1.00 92.81 199 HIS A N 1
ATOM 1617 C CA . HIS A 1 199 ? 9.572 10.024 -18.529 1.00 92.81 199 HIS A CA 1
ATOM 1618 C C . HIS A 1 199 ? 9.198 9.109 -17.357 1.00 92.81 199 HIS A C 1
ATOM 1620 O O . HIS A 1 199 ? 9.375 9.460 -16.186 1.00 92.81 199 HIS A O 1
ATOM 1626 N N . ARG A 1 200 ? 8.643 7.929 -17.656 1.00 94.88 200 ARG A N 1
ATOM 1627 C CA . ARG A 1 200 ? 8.128 7.007 -16.628 1.00 94.88 200 ARG A CA 1
ATOM 1628 C C . ARG A 1 200 ? 8.069 5.548 -17.071 1.00 94.88 200 ARG A C 1
ATOM 1630 O O . ARG A 1 200 ? 8.146 5.232 -18.256 1.00 94.88 200 ARG A O 1
ATOM 1637 N N . ILE A 1 201 ? 7.879 4.659 -16.108 1.00 96.69 201 ILE A N 1
ATOM 1638 C CA . ILE A 1 201 ? 7.605 3.239 -16.317 1.00 96.69 201 ILE A CA 1
ATOM 1639 C C . ILE A 1 201 ? 6.213 2.943 -15.778 1.00 96.69 201 ILE A C 1
ATOM 1641 O O . ILE A 1 201 ? 5.958 3.162 -14.598 1.00 96.69 201 ILE A O 1
ATOM 1645 N N . ASP A 1 202 ? 5.344 2.415 -16.631 1.00 96.12 202 ASP A N 1
ATOM 1646 C CA . ASP A 1 202 ? 3.995 1.995 -16.264 1.00 96.12 202 ASP A CA 1
ATOM 1647 C C . ASP A 1 202 ? 3.980 0.466 -16.120 1.00 96.12 202 ASP A C 1
ATOM 1649 O O . ASP A 1 202 ? 4.378 -0.262 -17.035 1.00 96.12 202 ASP A O 1
ATOM 1653 N N . CYS A 1 203 ? 3.544 -0.023 -14.963 1.00 96.25 203 CYS A N 1
ATOM 1654 C CA . CYS A 1 203 ? 3.467 -1.438 -14.618 1.00 96.25 203 CYS A CA 1
ATOM 1655 C C . CYS A 1 203 ? 2.014 -1.853 -14.376 1.00 96.25 203 CYS A C 1
ATOM 1657 O O . CYS A 1 203 ? 1.228 -1.090 -13.814 1.00 96.25 203 CYS A O 1
ATOM 1659 N N . LYS A 1 204 ? 1.664 -3.074 -14.785 1.00 93.75 204 LYS A N 1
ATOM 1660 C CA . LYS A 1 204 ? 0.332 -3.648 -14.600 1.00 93.75 204 LYS A CA 1
ATOM 1661 C C . LYS A 1 204 ? 0.395 -5.147 -14.327 1.00 93.75 204 LYS A C 1
ATOM 1663 O O . LYS A 1 204 ? 0.991 -5.879 -15.115 1.00 93.75 204 LYS A O 1
ATOM 1668 N N . LEU A 1 205 ? -0.276 -5.584 -13.270 1.00 88.81 205 LEU A N 1
ATOM 1669 C CA 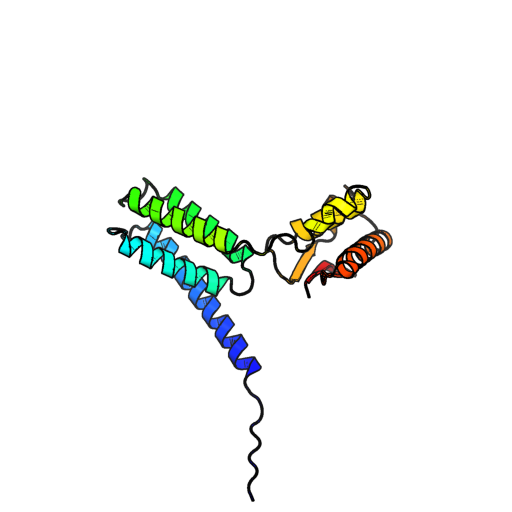. LEU A 1 205 ? -0.608 -6.978 -13.000 1.00 88.81 205 LEU A CA 1
ATOM 1670 C C . LEU A 1 205 ? -1.910 -7.346 -13.728 1.00 88.81 205 LEU A C 1
ATOM 1672 O O . LEU A 1 205 ? -2.856 -6.553 -13.750 1.00 88.81 205 LEU A O 1
ATOM 1676 N N . THR A 1 206 ? -1.939 -8.515 -14.363 1.00 81.94 206 THR A N 1
ATOM 1677 C CA . THR A 1 206 ? -3.079 -9.050 -15.126 1.00 81.94 206 THR A CA 1
ATOM 1678 C C . THR A 1 206 ? -3.488 -10.418 -14.645 1.00 81.94 206 THR A C 1
ATOM 1680 O O . THR A 1 206 ? -2.558 -11.209 -14.380 1.00 81.94 206 THR A O 1
#

Organism: NCBI:txid1263867